Protein AF-I0GNE1-F1 (afdb_monomer_lite)

Sequence (263 aa):
MVPEILGFLIIAGALLVLVVRYISQRRQGVDMEELQTSTEQLKAELTRSADAVIARMGNHIQHLEGLIRQADERNVRLEASLNEYKRLAGEMEERSATLNRELSEARRVIAELAAYQSVPLVPPASPIRSRQAAISARRRVDDQEFAAVLQNSLDRQEDMEQTPSLTSEPAINAQQAAGLAEAMNRKPEENEEKISPEPEEEEKKAPAEPREEKPISPNAAKAKALLRSGYSVEDTARETGMGRGAIELLREMNRRELDDKQR

Structure (mmCIF, N/CA/C/O backbone):
data_AF-I0GNE1-F1
#
_entry.id   AF-I0GNE1-F1
#
loop_
_atom_site.group_PDB
_atom_site.id
_atom_site.type_symbol
_atom_site.label_atom_id
_atom_site.label_alt_id
_atom_site.label_comp_id
_atom_site.label_asym_id
_atom_site.label_entity_id
_atom_site.label_seq_id
_atom_site.pdbx_PDB_ins_code
_atom_site.Cartn_x
_atom_site.Cartn_y
_atom_site.Cartn_z
_atom_site.occupancy
_atom_site.B_iso_or_equiv
_atom_site.auth_seq_id
_atom_site.auth_comp_id
_atom_site.auth_asym_id
_atom_site.auth_atom_id
_atom_site.pdbx_PDB_model_num
ATOM 1 N N . MET A 1 1 ? -27.979 -25.309 91.160 1.00 62.38 1 MET A N 1
ATOM 2 C CA . MET A 1 1 ? -26.785 -24.927 90.374 1.00 62.38 1 MET A CA 1
ATOM 3 C C . MET A 1 1 ? -26.738 -25.598 89.006 1.00 62.38 1 MET A C 1
ATOM 5 O O . MET A 1 1 ? -26.565 -24.903 88.018 1.00 62.38 1 MET A O 1
ATOM 9 N N . VAL A 1 2 ? -26.913 -26.923 88.899 1.00 73.25 2 VAL A N 1
ATOM 10 C CA . VAL A 1 2 ? -26.955 -27.620 87.593 1.00 73.25 2 VAL A CA 1
ATOM 11 C C . VAL A 1 2 ? -28.150 -27.222 86.689 1.00 73.25 2 VAL A C 1
ATOM 13 O O . VAL A 1 2 ? -27.921 -27.021 85.496 1.00 73.25 2 VAL A O 1
ATOM 16 N N . PRO A 1 3 ? -29.399 -27.050 87.182 1.00 84.38 3 PRO A N 1
ATOM 17 C CA . PRO A 1 3 ? -30.523 -26.700 86.305 1.00 84.38 3 PRO A CA 1
ATOM 18 C C . PRO A 1 3 ? -30.483 -25.251 85.791 1.00 84.38 3 PRO A C 1
ATOM 20 O O . PRO A 1 3 ? -30.922 -25.007 84.669 1.00 84.38 3 PRO A O 1
ATOM 23 N N . GLU A 1 4 ? -29.918 -24.295 86.542 1.00 83.38 4 GLU A N 1
ATOM 24 C CA . GLU A 1 4 ? -29.793 -22.910 86.061 1.00 83.38 4 GLU A CA 1
ATOM 25 C C . GLU A 1 4 ? -28.789 -22.789 84.902 1.00 83.38 4 GLU A C 1
ATOM 27 O O . GLU A 1 4 ? -29.026 -22.046 83.949 1.00 83.38 4 GLU A O 1
ATOM 32 N N . ILE A 1 5 ? -27.701 -23.568 84.938 1.00 88.31 5 ILE A N 1
ATOM 33 C CA . ILE A 1 5 ? -26.694 -23.595 83.865 1.00 88.31 5 ILE A CA 1
ATOM 34 C C . ILE A 1 5 ? -27.286 -24.211 82.590 1.00 88.31 5 ILE A C 1
ATOM 36 O O . ILE A 1 5 ? -27.057 -23.690 81.499 1.00 88.31 5 ILE A O 1
ATOM 40 N N . LEU A 1 6 ? -28.096 -25.271 82.715 1.00 88.38 6 LEU A N 1
ATOM 41 C CA . LEU A 1 6 ? -28.754 -25.912 81.571 1.00 88.38 6 LEU A CA 1
ATOM 42 C C . LEU A 1 6 ? -29.767 -24.971 80.893 1.00 88.38 6 LEU A C 1
ATOM 44 O O . LEU A 1 6 ? -29.815 -24.893 79.665 1.00 88.38 6 LEU A O 1
ATOM 48 N N . GLY A 1 7 ? -30.527 -24.210 81.689 1.00 90.06 7 GLY A N 1
ATOM 49 C CA . GLY A 1 7 ? -31.448 -23.190 81.181 1.00 90.06 7 GLY A CA 1
ATOM 50 C C . GLY A 1 7 ? -30.728 -22.049 80.458 1.00 90.06 7 GLY A C 1
ATOM 51 O O . GLY A 1 7 ? -31.131 -21.665 79.360 1.00 90.06 7 GLY A O 1
ATOM 52 N N . PHE A 1 8 ? -29.620 -21.552 81.019 1.00 92.75 8 PHE A N 1
ATOM 53 C CA . PHE A 1 8 ? -28.817 -20.504 80.383 1.00 92.75 8 PHE A CA 1
ATOM 54 C C . PHE A 1 8 ? -28.218 -20.962 79.047 1.00 92.75 8 PHE A C 1
ATOM 56 O O . PHE A 1 8 ? -28.212 -20.198 78.086 1.00 92.75 8 PHE A O 1
ATOM 63 N N . LEU A 1 9 ? -27.776 -22.219 78.950 1.00 92.81 9 LEU A N 1
ATOM 64 C CA . LEU A 1 9 ? -27.181 -22.776 77.731 1.00 92.81 9 LEU A CA 1
ATOM 65 C C . LEU A 1 9 ? -28.212 -22.916 76.597 1.00 92.81 9 LEU A C 1
ATOM 67 O O . LEU A 1 9 ? -27.905 -22.615 75.444 1.00 92.81 9 LEU A O 1
ATOM 71 N N . ILE A 1 10 ? -29.456 -23.280 76.925 1.00 93.00 10 ILE A N 1
ATOM 72 C CA . ILE A 1 10 ? -30.577 -23.308 75.968 1.00 93.00 10 ILE A CA 1
ATOM 73 C C . ILE A 1 10 ? -30.914 -21.898 75.475 1.00 93.00 10 ILE A C 1
ATOM 75 O O . ILE A 1 10 ? -31.074 -21.688 74.273 1.00 93.00 10 ILE A O 1
ATOM 79 N N . ILE A 1 11 ? -30.990 -20.924 76.385 1.00 93.00 11 ILE A N 1
ATOM 80 C CA . ILE A 1 11 ? -31.294 -19.530 76.036 1.00 93.00 11 ILE A CA 1
ATOM 81 C C . ILE A 1 11 ? -30.172 -18.941 75.178 1.00 93.00 11 ILE A C 1
ATOM 83 O O . ILE A 1 11 ? -30.453 -18.347 74.141 1.00 93.00 11 ILE A O 1
ATOM 87 N N . ALA A 1 12 ? -28.909 -19.154 75.554 1.00 93.75 12 ALA A N 1
ATOM 88 C CA . ALA A 1 12 ? -27.749 -18.718 74.784 1.00 93.75 12 ALA A CA 1
ATOM 89 C C . ALA A 1 12 ? -27.711 -19.371 73.393 1.00 93.75 12 ALA A C 1
ATOM 91 O O . ALA A 1 12 ? -27.447 -18.690 72.404 1.00 93.75 12 ALA A O 1
ATOM 92 N N . GLY A 1 13 ? -28.044 -20.662 73.298 1.00 94.12 13 GLY A N 1
ATOM 93 C CA . GLY A 1 13 ? -28.170 -21.370 72.025 1.00 94.12 13 GLY A CA 1
ATOM 94 C C . GLY A 1 13 ? -29.270 -20.787 71.134 1.00 94.12 13 GLY A C 1
ATOM 95 O O . GLY A 1 13 ? -29.032 -20.526 69.956 1.00 94.12 13 GLY A O 1
ATOM 96 N N . ALA A 1 14 ? -30.451 -20.509 71.691 1.00 94.69 14 ALA A N 1
ATOM 97 C CA . ALA A 1 14 ? -31.553 -19.889 70.954 1.00 94.69 14 ALA A CA 1
ATOM 98 C C . ALA A 1 14 ? -31.205 -18.468 70.481 1.00 94.69 14 ALA A C 1
ATOM 100 O O . ALA A 1 14 ? -31.502 -18.107 69.342 1.00 94.69 14 ALA A O 1
ATOM 101 N N . LEU A 1 15 ? -30.523 -17.686 71.322 1.00 95.00 15 LEU A N 1
ATOM 102 C CA . LEU A 1 15 ? -30.047 -16.346 70.978 1.00 95.00 15 LEU A CA 1
ATOM 103 C C . LEU A 1 15 ? -29.008 -16.400 69.853 1.00 95.00 15 LEU A C 1
ATOM 105 O O . LEU A 1 15 ? -29.085 -15.622 68.907 1.00 95.00 15 LEU A O 1
ATOM 109 N N . LEU A 1 16 ? -28.081 -17.358 69.907 1.00 93.12 16 LEU A N 1
ATOM 110 C CA . LEU A 1 16 ? -27.070 -17.557 68.872 1.00 93.12 16 LEU A CA 1
ATOM 111 C C . LEU A 1 16 ? -27.713 -17.924 67.532 1.00 93.12 16 LEU A C 1
ATOM 113 O O . LEU A 1 16 ? -27.394 -17.313 66.514 1.00 93.12 16 LEU A O 1
ATOM 117 N N . VAL A 1 17 ? -28.664 -18.861 67.526 1.00 93.62 17 VAL A N 1
ATOM 118 C CA . VAL A 1 17 ? -29.398 -19.235 66.306 1.00 93.62 17 VAL A CA 1
ATOM 119 C C . VAL A 1 17 ? -30.204 -18.054 65.764 1.00 93.62 17 VAL A C 1
ATOM 121 O O . VAL A 1 17 ? -30.233 -17.843 64.553 1.00 93.62 17 VAL A O 1
ATOM 124 N N . LEU A 1 18 ? -30.816 -17.248 66.634 1.00 93.06 18 LEU A N 1
ATOM 125 C CA . LEU A 1 18 ? -31.572 -16.061 66.237 1.00 93.06 18 LEU A CA 1
ATOM 126 C C . LEU A 1 18 ? -30.668 -14.990 65.616 1.00 93.06 18 LEU A C 1
ATOM 128 O O . LEU A 1 18 ? -31.022 -14.430 64.582 1.00 93.06 18 LEU A O 1
ATOM 132 N N . VAL A 1 19 ? -29.478 -14.761 66.176 1.00 90.12 19 VAL A N 1
ATOM 133 C CA . VAL A 1 19 ? -28.475 -13.841 65.615 1.00 90.12 19 VAL A CA 1
ATOM 134 C C . VAL A 1 19 ? -27.950 -14.349 64.271 1.00 90.12 19 VAL A C 1
ATOM 136 O O . VAL A 1 19 ? -27.911 -13.587 63.307 1.00 90.12 19 VAL A O 1
ATOM 139 N N . VAL A 1 20 ? -27.606 -15.637 64.159 1.00 91.56 20 VAL A N 1
ATOM 140 C CA . VAL A 1 20 ? -27.146 -16.242 62.896 1.00 91.56 20 VAL A CA 1
ATOM 141 C C . VAL A 1 20 ? -28.228 -16.153 61.822 1.00 91.56 20 VAL A C 1
ATOM 143 O O . VAL A 1 20 ? -27.949 -15.749 60.694 1.00 91.56 20 VAL A O 1
ATOM 146 N N . ARG A 1 21 ? -29.480 -16.466 62.174 1.00 89.19 21 ARG A N 1
ATOM 147 C CA . ARG A 1 21 ? -30.620 -16.363 61.259 1.00 89.19 21 ARG A CA 1
ATOM 148 C C . ARG A 1 21 ? -30.870 -14.918 60.841 1.00 89.19 21 ARG A C 1
ATOM 150 O O . ARG A 1 21 ? -31.089 -14.667 59.662 1.00 89.19 21 ARG A O 1
ATOM 157 N N . TYR A 1 22 ? -30.772 -13.973 61.772 1.00 84.69 22 TYR A N 1
ATOM 158 C CA . TYR A 1 22 ? -30.933 -12.550 61.489 1.00 84.69 22 TYR A CA 1
ATOM 159 C C . TYR A 1 22 ? -29.843 -12.019 60.544 1.00 84.69 22 TYR A C 1
ATOM 161 O O . TYR A 1 22 ? -30.150 -11.278 59.613 1.00 84.69 22 TYR A O 1
ATOM 169 N N . ILE A 1 23 ? -28.585 -12.443 60.715 1.00 83.75 23 ILE A N 1
ATOM 170 C CA . ILE A 1 23 ? -27.474 -12.057 59.828 1.00 83.75 23 ILE A CA 1
ATOM 171 C C . ILE A 1 23 ? -27.617 -12.710 58.449 1.00 83.75 23 ILE A C 1
ATOM 173 O O . ILE A 1 23 ? -27.482 -12.028 57.434 1.00 83.75 23 ILE A O 1
ATOM 177 N N . SER A 1 24 ? -27.918 -14.010 58.396 1.00 79.81 24 SER A N 1
ATOM 178 C CA . SER A 1 24 ? -28.077 -14.744 57.136 1.00 79.81 24 SER A CA 1
ATOM 179 C C . SER A 1 24 ? -29.234 -14.194 56.305 1.00 79.81 24 SER A C 1
ATOM 181 O O . SER A 1 24 ? -29.095 -14.003 55.102 1.00 79.81 24 SER A O 1
ATOM 183 N N . GLN A 1 25 ? -30.360 -13.880 56.947 1.00 75.44 25 GLN A N 1
ATOM 184 C CA . GLN A 1 25 ? -31.553 -13.387 56.266 1.00 75.44 25 GLN A CA 1
ATOM 185 C C . GLN A 1 25 ? -31.389 -11.948 55.748 1.00 75.44 25 GLN A C 1
ATOM 187 O O . GLN A 1 25 ? -32.017 -11.588 54.758 1.00 75.44 25 GLN A O 1
ATOM 192 N N . ARG A 1 26 ? -30.499 -11.146 56.356 1.00 69.50 26 ARG A N 1
ATOM 193 C CA . ARG A 1 26 ? -30.127 -9.813 55.847 1.00 69.50 26 ARG A CA 1
ATOM 194 C C . ARG A 1 26 ? -29.148 -9.853 54.669 1.00 69.50 26 ARG A C 1
ATOM 196 O O . ARG A 1 26 ? -29.158 -8.926 53.875 1.00 69.50 26 ARG A O 1
ATOM 203 N N . ARG A 1 27 ? -28.305 -10.887 54.570 1.00 65.31 27 ARG A N 1
ATOM 204 C CA . ARG A 1 27 ? -27.296 -11.030 53.500 1.00 65.31 27 ARG A CA 1
ATOM 205 C C . ARG A 1 27 ? -27.838 -11.756 52.267 1.00 65.31 27 ARG A C 1
ATOM 207 O O . ARG A 1 27 ? -27.624 -11.314 51.150 1.00 65.31 27 ARG A O 1
ATOM 214 N N . GLN A 1 28 ? -28.632 -12.809 52.463 1.00 61.97 28 GLN A N 1
ATOM 215 C CA . GLN A 1 28 ? -29.140 -13.638 51.361 1.00 61.97 28 GLN A CA 1
ATOM 216 C C . GLN A 1 28 ? -30.074 -12.906 50.388 1.00 61.97 28 GLN A C 1
ATOM 218 O O . GLN A 1 28 ? -30.114 -13.277 49.221 1.00 61.97 28 GLN A O 1
ATOM 223 N N . GLY A 1 29 ? -30.824 -11.899 50.849 1.00 61.03 29 GLY A N 1
ATOM 224 C CA . GLY A 1 29 ? -31.696 -11.112 49.971 1.00 61.03 29 GLY A CA 1
ATOM 225 C C . GLY A 1 29 ? -30.949 -10.079 49.126 1.00 61.03 29 GLY A C 1
ATOM 226 O O . GLY A 1 29 ? -31.385 -9.788 48.026 1.00 61.03 29 GLY A O 1
ATOM 227 N N . VAL A 1 30 ? -29.823 -9.558 49.620 1.00 59.88 30 VAL A N 1
ATOM 228 C CA . VAL A 1 30 ? -29.072 -8.476 48.963 1.00 59.88 30 VAL A CA 1
ATOM 229 C C . VAL A 1 30 ? -28.009 -9.047 48.020 1.00 59.88 30 VAL A C 1
ATOM 231 O O . VAL A 1 30 ? -27.925 -8.641 46.867 1.00 59.88 30 VAL A O 1
ATOM 234 N N . ASP A 1 31 ? -27.280 -10.081 48.453 1.00 70.75 31 ASP A N 1
ATOM 235 C CA . ASP A 1 31 ? -26.179 -10.642 47.664 1.00 70.75 31 ASP A CA 1
ATOM 236 C C . ASP A 1 31 ? -26.675 -11.364 46.393 1.00 70.75 31 ASP A C 1
ATOM 238 O O . ASP A 1 31 ? -26.036 -11.278 45.350 1.00 70.75 31 ASP A O 1
ATOM 242 N N . MET A 1 32 ? -27.816 -12.070 46.433 1.00 71.69 32 MET A N 1
ATOM 243 C CA . MET A 1 32 ? -28.309 -12.846 45.278 1.00 71.69 32 MET A CA 1
ATOM 244 C C . MET A 1 32 ? -28.788 -11.973 44.108 1.00 71.69 32 MET A C 1
ATOM 246 O O . MET A 1 32 ? -28.543 -12.332 42.957 1.00 71.69 32 MET A O 1
ATOM 250 N N . GLU A 1 33 ? -29.443 -10.842 44.378 1.00 77.56 33 GLU A N 1
ATOM 251 C CA . GLU A 1 33 ? -29.854 -9.885 43.338 1.00 77.56 33 GLU A CA 1
ATOM 252 C C . GLU A 1 33 ? -28.647 -9.107 42.785 1.00 77.56 33 GLU A C 1
ATOM 254 O O . GLU A 1 33 ? -28.523 -8.925 41.571 1.00 77.56 33 GLU A O 1
ATOM 259 N N . GLU A 1 34 ? -27.697 -8.720 43.640 1.00 79.75 34 GLU A N 1
ATOM 260 C CA . GLU A 1 34 ? -26.459 -8.049 43.218 1.00 79.75 34 GLU A CA 1
ATOM 261 C C . GLU A 1 34 ? -25.546 -8.970 42.391 1.00 79.75 34 GLU A C 1
ATOM 263 O O . GLU A 1 34 ? -24.948 -8.542 41.402 1.00 79.75 34 GLU A O 1
ATOM 268 N N . LEU A 1 35 ? -25.477 -10.260 42.730 1.00 82.25 35 LEU A N 1
ATOM 269 C CA . LEU A 1 35 ? -24.740 -11.262 41.957 1.00 82.25 35 LEU A CA 1
ATOM 270 C C . LEU A 1 35 ? -25.359 -11.472 40.574 1.00 82.25 35 LEU A C 1
ATOM 272 O O . LEU A 1 35 ? -24.626 -11.479 39.587 1.00 82.25 35 LEU A O 1
ATOM 276 N N . GLN A 1 36 ? -26.688 -11.602 40.492 1.00 84.94 36 GLN A N 1
ATOM 277 C CA . GLN A 1 36 ? -27.393 -11.771 39.217 1.00 84.94 36 GLN A CA 1
ATOM 278 C C . GLN A 1 36 ? -27.190 -10.558 38.306 1.00 84.94 36 GLN A C 1
ATOM 280 O O . GLN A 1 36 ? -26.764 -10.720 37.160 1.00 84.94 36 GLN A O 1
ATOM 285 N N . THR A 1 37 ? -27.379 -9.349 38.841 1.00 87.81 37 THR A N 1
ATOM 286 C CA . THR A 1 37 ? -27.161 -8.100 38.095 1.00 87.81 37 THR A CA 1
ATOM 287 C C . THR A 1 37 ? -25.699 -7.927 37.675 1.00 87.81 37 THR A C 1
ATOM 289 O O . THR A 1 37 ? -25.442 -7.534 36.540 1.00 87.81 37 THR A O 1
ATOM 292 N N . SER A 1 38 ? -24.732 -8.309 38.516 1.00 85.50 38 SER A N 1
ATOM 293 C CA . SER A 1 38 ? -23.304 -8.295 38.161 1.00 85.50 38 SER A CA 1
ATOM 294 C C . SER A 1 38 ? -22.971 -9.290 37.045 1.00 85.50 38 SER A C 1
ATOM 296 O O . SER A 1 38 ? -22.216 -8.959 36.131 1.00 85.50 38 SER A O 1
ATOM 298 N N . THR A 1 39 ? -23.548 -10.498 37.055 1.00 89.00 39 THR A N 1
ATOM 299 C CA . THR A 1 39 ? -23.374 -11.454 35.945 1.00 89.00 39 THR A CA 1
ATOM 300 C C . THR A 1 39 ? -24.035 -10.992 34.653 1.00 89.00 39 THR A C 1
ATOM 302 O O . THR A 1 39 ? -23.488 -11.227 33.575 1.00 89.00 39 THR A O 1
ATOM 305 N N . GLU A 1 40 ? -25.185 -10.324 34.732 1.00 90.56 40 GLU A N 1
ATOM 306 C CA . GLU A 1 40 ? -25.849 -9.746 33.563 1.00 90.56 40 GLU A CA 1
ATOM 307 C C . GLU A 1 40 ? -25.046 -8.580 32.978 1.00 90.56 40 GLU A C 1
ATOM 309 O O . GLU A 1 40 ? -24.859 -8.522 31.762 1.00 90.56 40 GLU A O 1
ATOM 314 N N . GLN A 1 41 ? -24.498 -7.709 33.830 1.00 91.44 41 GLN A N 1
ATOM 315 C CA . GLN A 1 41 ? -23.598 -6.630 33.418 1.00 91.44 41 GLN A CA 1
ATOM 316 C C . GLN A 1 41 ? -22.321 -7.179 32.782 1.00 91.44 41 GLN A C 1
ATOM 318 O O . GLN A 1 41 ? -21.975 -6.774 31.674 1.00 91.44 41 GLN A O 1
ATOM 323 N N . LEU A 1 42 ? -21.670 -8.165 33.408 1.00 90.62 42 LEU A N 1
ATOM 324 C CA . LEU A 1 42 ? -20.483 -8.811 32.847 1.00 90.62 42 LEU A CA 1
ATOM 325 C C . LEU A 1 42 ? -20.784 -9.449 31.487 1.00 90.62 42 LEU A C 1
ATOM 327 O O . LEU A 1 42 ? -19.997 -9.319 30.553 1.00 90.62 42 LEU A O 1
ATOM 331 N N . LYS A 1 43 ? -21.932 -10.122 31.347 1.00 94.88 43 LYS A N 1
ATOM 332 C CA . LYS A 1 43 ? -22.365 -10.691 30.067 1.00 94.88 43 LYS A CA 1
ATOM 333 C C . LYS A 1 43 ? -22.544 -9.600 29.015 1.00 94.88 43 LYS A C 1
ATOM 335 O O . LYS A 1 43 ? -22.066 -9.781 27.899 1.00 94.88 43 LYS A O 1
ATOM 340 N N . ALA A 1 44 ? -23.194 -8.491 29.368 1.00 93.56 44 ALA A N 1
ATOM 341 C CA . ALA A 1 44 ? -23.417 -7.363 28.469 1.00 93.56 44 ALA A CA 1
ATOM 342 C C . ALA A 1 44 ? -22.096 -6.711 28.025 1.00 93.56 44 ALA A C 1
ATOM 344 O O . ALA A 1 44 ? -21.901 -6.449 26.834 1.00 93.56 44 ALA A O 1
ATOM 345 N N . GLU A 1 45 ? -21.159 -6.506 28.952 1.00 94.31 45 GLU A N 1
ATOM 346 C CA . GLU A 1 45 ? -19.822 -5.994 28.650 1.00 94.31 45 GLU A CA 1
ATOM 347 C C . GLU A 1 45 ? -19.023 -6.957 27.777 1.00 94.31 45 GLU A C 1
ATOM 349 O O . GLU A 1 45 ? -18.370 -6.529 26.826 1.00 94.31 45 GLU A O 1
ATOM 354 N N . LEU A 1 46 ? -19.113 -8.261 28.042 1.00 95.50 46 LEU A N 1
ATOM 355 C CA . LEU A 1 46 ? -18.417 -9.271 27.256 1.00 95.50 46 LEU A CA 1
ATOM 356 C C . LEU A 1 46 ? -18.971 -9.351 25.833 1.00 95.50 46 LEU A C 1
ATOM 358 O O . LEU A 1 46 ? -18.189 -9.408 24.888 1.00 95.50 46 LEU A O 1
ATOM 362 N N . THR A 1 47 ? -20.295 -9.287 25.656 1.00 94.06 47 THR A N 1
ATOM 363 C CA . THR A 1 47 ? -20.904 -9.201 24.319 1.00 94.06 47 THR A CA 1
ATOM 364 C C . THR A 1 47 ? -20.496 -7.922 23.602 1.00 94.06 47 THR A C 1
ATOM 366 O O . THR A 1 47 ? -20.082 -7.977 22.450 1.00 94.06 47 THR A O 1
ATOM 369 N N . ARG A 1 48 ? -20.493 -6.780 24.299 1.00 94.31 48 ARG A N 1
ATOM 370 C CA . ARG A 1 48 ? -20.071 -5.497 23.725 1.00 94.31 48 ARG A CA 1
ATOM 371 C C . ARG A 1 48 ? -18.597 -5.511 23.315 1.00 94.31 48 ARG A C 1
ATOM 373 O O . ARG A 1 48 ? -18.244 -4.974 22.269 1.00 94.31 48 ARG A O 1
ATOM 380 N N . SER A 1 49 ? -17.745 -6.130 24.130 1.00 95.19 49 SER A N 1
ATOM 381 C CA . SER A 1 49 ? -16.325 -6.320 23.840 1.00 95.19 49 SER A CA 1
ATOM 382 C C . SER A 1 49 ? -16.126 -7.257 22.648 1.00 95.19 49 SER A C 1
ATOM 384 O O . SER A 1 49 ? -15.380 -6.928 21.727 1.00 95.19 49 SER A O 1
ATOM 386 N N . ALA A 1 50 ? -16.847 -8.382 22.607 1.00 96.19 50 ALA A N 1
ATOM 387 C CA . ALA A 1 50 ? -16.794 -9.328 21.498 1.00 96.19 50 ALA A CA 1
ATOM 388 C C . ALA A 1 50 ? -17.231 -8.681 20.176 1.00 96.19 50 ALA A C 1
ATOM 390 O O . ALA A 1 50 ? -16.514 -8.797 19.184 1.00 96.19 50 ALA A O 1
ATOM 391 N N . ASP A 1 51 ? -18.335 -7.933 20.171 1.00 96.44 51 ASP A N 1
ATOM 392 C CA . ASP A 1 51 ? -18.825 -7.227 18.984 1.00 96.44 51 ASP A CA 1
ATOM 393 C C . ASP A 1 51 ? -17.838 -6.153 18.511 1.00 96.44 51 ASP A C 1
ATOM 395 O O . ASP A 1 51 ? -17.570 -6.032 17.313 1.00 96.44 51 ASP A O 1
ATOM 399 N N . ALA A 1 52 ? -17.222 -5.412 19.439 1.00 95.62 52 ALA A N 1
ATOM 400 C CA . ALA A 1 52 ? -16.185 -4.438 19.108 1.00 95.62 52 ALA A CA 1
ATOM 401 C C . ALA A 1 52 ? -14.942 -5.104 18.490 1.00 95.62 52 ALA A C 1
ATOM 403 O O . ALA A 1 52 ? -14.375 -4.595 17.517 1.00 95.62 52 ALA A O 1
ATOM 404 N N . VAL A 1 53 ? -14.525 -6.259 19.020 1.00 95.25 53 VAL A N 1
ATOM 405 C CA . VAL A 1 53 ? -13.411 -7.043 18.469 1.00 95.25 53 VAL A CA 1
ATOM 406 C C . VAL A 1 53 ? -13.763 -7.587 17.086 1.00 95.25 53 VAL A C 1
ATOM 408 O O . VAL A 1 53 ? -12.957 -7.442 16.167 1.00 95.25 53 VAL A O 1
ATOM 411 N N . ILE A 1 54 ? -14.963 -8.143 16.899 1.00 95.31 54 ILE A N 1
ATOM 412 C CA . ILE A 1 54 ? -15.432 -8.659 15.605 1.00 95.31 54 ILE A CA 1
ATOM 413 C C . ILE A 1 54 ? -15.474 -7.540 14.564 1.00 95.31 54 ILE A C 1
ATOM 415 O O . ILE A 1 54 ? -14.944 -7.720 13.470 1.00 95.31 54 ILE A O 1
ATOM 419 N N . ALA A 1 55 ? -16.025 -6.370 14.897 1.00 96.19 55 ALA A N 1
ATOM 420 C CA . ALA A 1 55 ? -16.064 -5.226 13.987 1.00 96.19 55 ALA A CA 1
ATOM 421 C C . ALA A 1 55 ? -14.651 -4.774 13.585 1.00 96.19 55 ALA A C 1
ATOM 423 O O . ALA A 1 55 ? -14.370 -4.538 12.407 1.00 96.19 55 ALA A O 1
ATOM 424 N N . ARG A 1 56 ? -13.723 -4.719 14.549 1.00 96.81 56 ARG A N 1
ATOM 425 C CA . ARG A 1 56 ? -12.321 -4.377 14.281 1.00 96.81 56 ARG A CA 1
ATOM 426 C C . ARG A 1 56 ? -11.639 -5.410 13.384 1.00 96.81 56 ARG A C 1
ATOM 428 O O . ARG A 1 56 ? -10.928 -5.024 12.456 1.00 96.81 56 ARG A O 1
ATOM 435 N N . MET A 1 57 ? -11.836 -6.701 13.650 1.00 96.31 57 MET A N 1
ATOM 436 C CA . MET A 1 57 ? -11.286 -7.774 12.819 1.00 96.31 57 MET A CA 1
ATOM 437 C C . MET A 1 57 ? -11.906 -7.759 11.421 1.00 96.31 57 MET A C 1
ATOM 439 O O . MET A 1 57 ? -11.172 -7.892 10.450 1.00 96.31 57 MET A O 1
ATOM 443 N N . GLY A 1 58 ? -13.209 -7.501 11.299 1.00 95.94 58 GLY A N 1
ATOM 444 C CA . GLY A 1 58 ? -13.897 -7.337 10.019 1.00 95.94 58 GLY A CA 1
ATOM 445 C C . GLY A 1 58 ? -13.295 -6.212 9.178 1.00 95.94 58 GLY A C 1
ATOM 446 O O . GLY A 1 58 ? -12.937 -6.437 8.025 1.00 95.94 58 GLY A O 1
ATOM 447 N N . ASN A 1 59 ? -13.075 -5.037 9.774 1.00 97.06 59 ASN A N 1
ATOM 448 C CA . ASN A 1 59 ? -12.411 -3.921 9.093 1.00 97.06 59 ASN A CA 1
ATOM 449 C C . ASN A 1 59 ? -10.977 -4.270 8.672 1.00 97.06 59 ASN A C 1
ATOM 451 O O . ASN A 1 59 ? -10.541 -3.909 7.579 1.00 97.06 59 ASN A O 1
ATOM 455 N N . HIS A 1 60 ? -10.234 -4.983 9.522 1.00 98.25 60 HIS A N 1
ATOM 456 C CA . HIS A 1 60 ? -8.872 -5.392 9.192 1.00 98.25 60 HIS A CA 1
ATOM 457 C C . HIS A 1 60 ? -8.834 -6.416 8.051 1.00 98.25 60 HIS A C 1
ATOM 459 O O . HIS A 1 60 ? -8.015 -6.279 7.147 1.00 98.25 60 HIS A O 1
ATOM 465 N N . ILE A 1 61 ? -9.742 -7.396 8.052 1.00 97.25 61 ILE A N 1
ATOM 466 C CA . ILE A 1 61 ? -9.876 -8.392 6.981 1.00 97.25 61 ILE A CA 1
ATOM 467 C C . ILE A 1 61 ? -10.232 -7.702 5.664 1.00 97.25 61 ILE A C 1
ATOM 469 O O . ILE A 1 61 ? -9.555 -7.931 4.669 1.00 97.25 61 ILE A O 1
ATOM 473 N N . GLN A 1 62 ? -11.206 -6.788 5.662 1.00 97.06 62 GLN A N 1
ATOM 474 C CA . GLN A 1 62 ? -11.565 -6.022 4.463 1.00 97.06 62 GLN A CA 1
ATOM 475 C C . GLN A 1 62 ? -10.387 -5.196 3.930 1.00 97.06 62 GLN A C 1
ATOM 477 O O . GLN A 1 62 ? -10.156 -5.136 2.722 1.00 97.06 62 GLN A O 1
ATOM 482 N N . HIS A 1 63 ? -9.605 -4.580 4.821 1.00 97.69 63 HIS A N 1
ATOM 483 C CA . HIS A 1 63 ? -8.405 -3.852 4.422 1.00 97.69 63 HIS A CA 1
ATOM 484 C C . HIS A 1 63 ? -7.346 -4.780 3.808 1.00 97.69 63 HIS A C 1
ATOM 486 O O . HIS A 1 63 ? -6.781 -4.452 2.765 1.00 97.69 63 HIS A O 1
ATOM 492 N N . LEU A 1 64 ? -7.102 -5.946 4.414 1.00 98.19 64 LEU A N 1
ATOM 493 C CA . LEU A 1 64 ? -6.173 -6.949 3.889 1.00 98.19 64 LEU A CA 1
ATOM 494 C C . LEU A 1 64 ? -6.628 -7.495 2.535 1.00 98.19 64 LEU A C 1
ATOM 496 O O . LEU A 1 64 ? -5.813 -7.597 1.624 1.00 98.19 64 LEU A O 1
ATOM 500 N N . GLU A 1 65 ? -7.916 -7.786 2.365 1.00 97.75 65 GLU A N 1
ATOM 501 C CA . GLU A 1 65 ? -8.481 -8.187 1.074 1.00 97.75 65 GLU A CA 1
ATOM 502 C C . GLU A 1 65 ? -8.272 -7.104 0.010 1.00 97.75 65 GLU A C 1
ATOM 504 O O . GLU A 1 65 ? -7.904 -7.413 -1.125 1.00 97.75 65 GLU A O 1
ATOM 509 N N . GLY A 1 66 ? -8.442 -5.831 0.378 1.00 98.19 66 GLY A N 1
ATOM 510 C CA . GLY A 1 66 ? -8.144 -4.699 -0.497 1.00 98.19 66 GLY A CA 1
ATOM 511 C C . GLY A 1 66 ? -6.670 -4.638 -0.902 1.00 98.19 66 GLY A C 1
ATOM 512 O O . GLY A 1 66 ? -6.361 -4.491 -2.085 1.00 98.19 66 GLY A O 1
ATOM 513 N N . LEU A 1 67 ? -5.755 -4.807 0.058 1.00 98.19 67 LEU A N 1
ATOM 514 C CA . LEU A 1 67 ? -4.314 -4.831 -0.207 1.00 98.19 67 LEU A CA 1
ATOM 515 C C . LEU A 1 67 ? -3.905 -6.015 -1.090 1.00 98.19 67 LEU A C 1
ATOM 517 O O . LEU A 1 67 ? -3.076 -5.839 -1.981 1.00 98.19 67 LEU A O 1
ATOM 521 N N . ILE A 1 68 ? -4.493 -7.195 -0.879 1.00 97.94 68 ILE A N 1
ATOM 522 C CA . ILE A 1 68 ? -4.244 -8.384 -1.706 1.00 97.94 68 ILE A CA 1
ATOM 523 C C . ILE A 1 68 ? -4.704 -8.126 -3.140 1.00 97.94 68 ILE A C 1
ATOM 525 O O . ILE A 1 68 ? -3.912 -8.284 -4.064 1.00 97.94 68 ILE A O 1
ATOM 529 N N . ARG A 1 69 ? -5.931 -7.625 -3.336 1.00 98.12 69 ARG A N 1
ATOM 530 C CA . ARG A 1 69 ? -6.429 -7.278 -4.678 1.00 98.12 69 ARG A CA 1
ATOM 531 C C . ARG A 1 69 ? -5.541 -6.247 -5.368 1.00 98.12 69 ARG A C 1
ATOM 533 O O . ARG A 1 69 ? -5.231 -6.386 -6.547 1.00 98.12 69 ARG A O 1
ATOM 540 N N . GLN A 1 70 ? -5.089 -5.234 -4.632 1.00 98.00 70 GLN A N 1
ATOM 541 C CA . GLN A 1 70 ? -4.185 -4.224 -5.171 1.00 98.00 70 GLN A CA 1
ATOM 542 C C . GLN A 1 70 ? -2.817 -4.813 -5.555 1.00 98.00 70 GLN A C 1
ATOM 544 O O . GLN A 1 70 ? -2.223 -4.397 -6.553 1.00 98.00 70 GLN A O 1
ATOM 549 N N . ALA A 1 71 ? -2.299 -5.757 -4.768 1.00 97.94 71 ALA A N 1
ATOM 550 C CA . ALA A 1 71 ? -1.060 -6.458 -5.078 1.00 97.94 71 ALA A CA 1
ATOM 551 C C . ALA A 1 71 ? -1.213 -7.328 -6.334 1.00 97.94 71 ALA A C 1
ATOM 553 O O . ALA A 1 71 ? -0.354 -7.257 -7.212 1.00 97.94 71 ALA A O 1
ATOM 554 N N . ASP A 1 72 ? -2.321 -8.058 -6.461 1.00 98.00 72 ASP A N 1
ATOM 555 C CA . ASP A 1 72 ? -2.617 -8.889 -7.630 1.00 98.00 72 ASP A CA 1
ATOM 556 C C . ASP A 1 72 ? -2.746 -8.045 -8.903 1.00 98.00 72 ASP A C 1
ATOM 558 O O . ASP A 1 72 ? -2.114 -8.349 -9.914 1.00 98.00 72 ASP A O 1
ATOM 562 N N . GLU A 1 73 ? -3.470 -6.921 -8.855 1.00 98.25 73 GLU A N 1
ATOM 563 C CA . GLU A 1 73 ? -3.562 -5.996 -9.992 1.00 98.25 73 GLU A CA 1
ATOM 564 C C . GLU A 1 73 ? -2.192 -5.460 -10.419 1.00 98.25 73 GLU A C 1
ATOM 566 O O . GLU A 1 73 ? -1.891 -5.363 -11.613 1.00 98.25 73 GLU A O 1
ATOM 571 N N . ARG A 1 74 ? -1.341 -5.099 -9.451 1.00 98.12 74 ARG A N 1
ATOM 572 C CA . ARG A 1 74 ? 0.026 -4.650 -9.741 1.00 98.12 74 ARG A CA 1
ATOM 573 C C . ARG A 1 74 ? 0.864 -5.766 -10.342 1.00 98.12 74 ARG A C 1
ATOM 575 O O . ARG A 1 74 ? 1.628 -5.493 -11.263 1.00 98.12 74 ARG A O 1
ATOM 582 N N . ASN A 1 75 ? 0.716 -6.991 -9.851 1.00 98.19 75 ASN A N 1
ATOM 583 C CA . ASN A 1 75 ? 1.451 -8.135 -10.362 1.00 98.19 75 ASN A CA 1
ATOM 584 C C . ASN A 1 75 ? 1.070 -8.421 -11.820 1.00 98.19 75 ASN A C 1
ATOM 586 O O . ASN A 1 75 ? 1.946 -8.468 -12.675 1.00 98.19 75 ASN A O 1
ATOM 590 N N . VAL A 1 76 ? -0.228 -8.439 -12.141 1.00 98.38 76 VAL A N 1
ATOM 591 C CA . VAL A 1 76 ? -0.713 -8.599 -13.524 1.00 98.38 76 VAL A CA 1
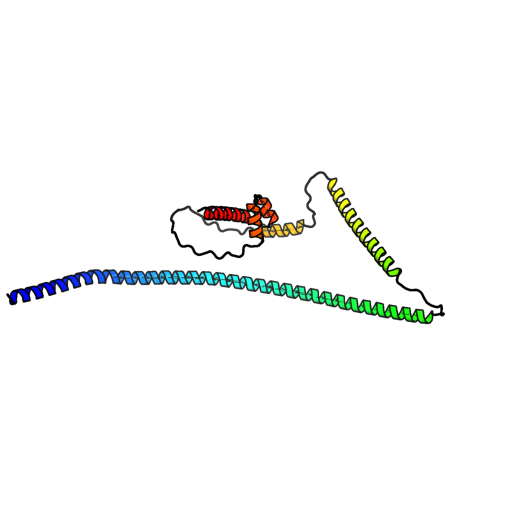ATOM 592 C C . VAL A 1 76 ? -0.155 -7.513 -14.450 1.00 98.38 76 VAL A C 1
ATOM 594 O O . VAL A 1 76 ? 0.277 -7.808 -15.565 1.00 98.38 76 VAL A O 1
ATOM 597 N N . ARG A 1 77 ? -0.111 -6.251 -13.998 1.00 97.94 77 ARG A N 1
ATOM 598 C CA . ARG A 1 77 ? 0.491 -5.158 -14.784 1.00 97.94 77 ARG A CA 1
ATOM 599 C C . ARG A 1 77 ? 1.986 -5.371 -15.010 1.00 97.94 77 ARG A C 1
ATOM 601 O O . ARG A 1 77 ? 2.458 -5.186 -16.127 1.00 97.94 77 ARG A O 1
ATOM 608 N N . LEU A 1 78 ? 2.722 -5.765 -13.972 1.00 98.25 78 LEU A N 1
ATOM 609 C CA . LEU A 1 78 ? 4.156 -6.036 -14.074 1.00 98.25 78 LEU A CA 1
ATOM 610 C C . LEU A 1 78 ? 4.445 -7.231 -14.986 1.00 98.25 78 LEU A C 1
ATOM 612 O O . LEU A 1 78 ? 5.363 -7.159 -15.798 1.00 98.25 78 LEU A O 1
ATOM 616 N N . GLU A 1 79 ? 3.656 -8.299 -14.903 1.00 98.38 79 GLU A N 1
ATOM 617 C CA . GLU A 1 79 ? 3.759 -9.452 -15.797 1.00 98.38 79 GLU A CA 1
ATOM 618 C C . GLU A 1 79 ? 3.495 -9.063 -17.254 1.00 98.38 79 GLU A C 1
ATOM 620 O O . GLU A 1 79 ? 4.248 -9.471 -18.140 1.00 98.38 79 GLU A O 1
ATOM 625 N N . ALA A 1 80 ? 2.483 -8.229 -17.511 1.00 98.06 80 ALA A N 1
ATOM 626 C CA . ALA A 1 80 ? 2.214 -7.702 -18.845 1.00 98.06 80 ALA A CA 1
ATOM 627 C C . ALA A 1 80 ? 3.412 -6.900 -19.380 1.00 98.06 80 ALA A C 1
ATOM 629 O O . ALA A 1 80 ? 3.911 -7.205 -20.464 1.00 98.06 80 ALA A O 1
ATOM 630 N N . SER A 1 81 ? 3.946 -5.964 -18.590 1.00 97.94 81 SER A N 1
ATOM 631 C CA . SER A 1 81 ? 5.136 -5.194 -18.973 1.00 97.94 81 SER A CA 1
ATOM 632 C C . SER A 1 81 ? 6.358 -6.089 -19.202 1.00 97.94 81 SER A C 1
ATOM 634 O O . SER A 1 81 ? 7.087 -5.907 -20.173 1.00 97.94 81 SER A O 1
ATOM 636 N N . LEU A 1 82 ? 6.587 -7.101 -18.358 1.00 98.56 82 LEU A N 1
ATOM 637 C CA . LEU A 1 82 ? 7.678 -8.061 -18.553 1.00 98.56 82 LEU A CA 1
ATOM 638 C C . LEU A 1 82 ? 7.524 -8.851 -19.853 1.00 98.56 82 LEU A C 1
ATOM 640 O O . LEU A 1 82 ? 8.519 -9.106 -20.531 1.00 98.56 82 LEU A O 1
ATOM 644 N N . ASN A 1 83 ? 6.303 -9.239 -20.212 1.00 98.38 83 ASN A N 1
ATOM 645 C CA . ASN A 1 83 ? 6.041 -9.942 -21.464 1.00 98.38 83 ASN A CA 1
ATOM 646 C C . ASN A 1 83 ? 6.274 -9.040 -22.683 1.00 98.38 83 ASN A C 1
ATOM 648 O O . ASN A 1 83 ? 6.853 -9.497 -23.668 1.00 98.38 83 ASN A O 1
ATOM 652 N N . GLU A 1 84 ? 5.911 -7.760 -22.602 1.00 98.19 84 GLU A N 1
ATOM 653 C CA . GLU A 1 84 ? 6.226 -6.767 -23.635 1.00 98.19 84 GLU A CA 1
ATOM 654 C C . GLU A 1 84 ? 7.740 -6.594 -23.811 1.00 98.19 84 GLU A C 1
ATOM 656 O O . GLU A 1 84 ? 8.242 -6.673 -24.934 1.00 98.19 84 GLU A O 1
ATOM 661 N N . TYR A 1 85 ? 8.494 -6.454 -22.714 1.00 98.00 85 TYR A N 1
ATOM 662 C CA . TYR A 1 85 ? 9.955 -6.361 -22.778 1.00 98.00 85 TYR A CA 1
ATOM 663 C C . TYR A 1 85 ? 10.599 -7.625 -23.343 1.00 98.00 85 TYR A C 1
ATOM 665 O O . TYR A 1 85 ? 11.503 -7.528 -24.171 1.00 98.00 85 TYR A O 1
ATOM 673 N N . LYS A 1 86 ? 10.134 -8.813 -22.937 1.00 98.06 86 LYS A N 1
ATOM 674 C CA . LYS A 1 86 ? 10.617 -10.089 -23.489 1.00 98.06 86 LYS A CA 1
ATOM 675 C C . LYS A 1 86 ? 10.371 -10.174 -24.990 1.00 98.06 86 LYS A C 1
ATOM 677 O O . LYS A 1 86 ? 11.251 -10.615 -25.723 1.00 98.06 86 LYS A O 1
ATOM 682 N N . ARG A 1 87 ? 9.200 -9.733 -25.450 1.00 98.12 87 ARG A N 1
ATOM 683 C CA . ARG A 1 87 ? 8.867 -9.703 -26.873 1.00 98.12 87 ARG A CA 1
ATOM 684 C C . ARG A 1 87 ? 9.794 -8.763 -27.642 1.00 98.12 87 ARG A C 1
ATOM 686 O O . ARG A 1 87 ? 10.376 -9.181 -28.634 1.00 98.12 87 ARG A O 1
ATOM 693 N N . LEU A 1 88 ? 9.979 -7.534 -27.160 1.00 98.19 88 LEU A N 1
ATOM 694 C CA . LEU A 1 88 ? 10.865 -6.561 -27.804 1.00 98.19 88 LEU A CA 1
ATOM 695 C C . LEU A 1 88 ? 12.329 -7.028 -27.804 1.00 98.19 88 LEU A C 1
ATOM 697 O O . LEU A 1 88 ? 13.042 -6.827 -28.785 1.00 98.19 88 LEU A O 1
ATOM 701 N N . ALA A 1 89 ? 12.775 -7.688 -26.732 1.00 97.25 89 ALA A N 1
ATOM 702 C CA . ALA A 1 89 ? 14.094 -8.307 -26.676 1.00 97.25 89 ALA A CA 1
ATOM 703 C C . ALA A 1 89 ? 14.247 -9.411 -27.736 1.00 97.25 89 ALA A C 1
ATOM 705 O O . ALA A 1 89 ? 15.260 -9.433 -28.429 1.00 97.25 89 ALA A O 1
ATOM 706 N N . GLY A 1 90 ? 13.229 -10.261 -27.915 1.00 97.94 90 GLY A N 1
ATOM 707 C CA . GLY A 1 90 ? 13.206 -11.273 -28.974 1.00 97.94 90 GLY A CA 1
ATOM 708 C C . GLY A 1 90 ? 13.258 -10.662 -30.377 1.00 97.94 90 GLY A C 1
ATOM 709 O O . GLY A 1 90 ? 14.080 -11.067 -31.191 1.00 97.94 90 GLY A O 1
ATOM 710 N N . GLU A 1 91 ? 12.465 -9.620 -30.641 1.00 98.00 91 GLU A N 1
ATOM 711 C CA . GLU A 1 91 ? 12.484 -8.900 -31.925 1.00 98.00 91 GLU A CA 1
ATOM 712 C C . GLU A 1 91 ? 13.863 -8.260 -32.210 1.00 98.00 91 GLU A C 1
ATOM 714 O O . GLU A 1 91 ? 14.357 -8.287 -33.341 1.00 98.00 91 GLU A O 1
ATOM 719 N N . MET A 1 92 ? 14.526 -7.707 -31.187 1.00 96.62 92 MET A N 1
ATOM 720 C CA . MET A 1 92 ? 15.893 -7.180 -31.305 1.00 96.62 92 MET A CA 1
ATOM 721 C C . MET A 1 92 ? 16.930 -8.277 -31.535 1.00 96.62 92 MET A C 1
ATOM 723 O O . MET A 1 92 ? 17.849 -8.083 -32.334 1.00 96.62 92 MET A O 1
ATOM 727 N N . GLU A 1 93 ? 16.792 -9.422 -30.870 1.00 97.44 93 GLU A N 1
ATOM 728 C CA . GLU A 1 93 ? 17.672 -10.570 -31.067 1.00 97.44 93 GLU A CA 1
ATOM 729 C C . GLU A 1 93 ? 17.550 -11.109 -32.495 1.00 97.44 93 GLU A C 1
ATOM 731 O O . GLU A 1 93 ? 18.571 -11.264 -33.170 1.00 97.44 93 GLU A O 1
ATOM 736 N N . GLU A 1 94 ? 16.328 -11.273 -33.005 1.00 97.19 94 GLU A N 1
ATOM 737 C CA . GLU A 1 94 ? 16.071 -11.666 -34.392 1.00 97.19 94 GLU A CA 1
ATOM 738 C C . GLU A 1 94 ? 16.696 -10.676 -35.377 1.00 97.19 94 GLU A C 1
ATOM 740 O O . GLU A 1 94 ? 17.460 -11.079 -36.256 1.00 97.19 94 GLU A O 1
ATOM 745 N N . ARG A 1 95 ? 16.468 -9.370 -35.187 1.00 97.56 95 ARG A N 1
ATOM 746 C CA . ARG A 1 95 ? 17.073 -8.324 -36.026 1.00 97.56 95 ARG A CA 1
ATOM 747 C C . ARG A 1 95 ? 18.601 -8.340 -35.964 1.00 97.56 95 ARG A C 1
ATOM 749 O O . ARG A 1 95 ? 19.270 -8.076 -36.961 1.00 97.56 95 ARG A O 1
ATOM 756 N N . SER A 1 96 ? 19.177 -8.640 -34.804 1.00 97.25 96 SER A N 1
ATOM 757 C CA . SER A 1 96 ? 20.628 -8.770 -34.662 1.00 97.25 96 SER A CA 1
ATOM 758 C C . SER A 1 96 ? 21.157 -10.005 -35.396 1.00 97.25 96 SER A C 1
ATOM 760 O O . SER A 1 96 ? 22.215 -9.948 -36.025 1.00 97.25 96 SER A O 1
ATOM 762 N N . ALA A 1 97 ? 20.408 -11.110 -35.370 1.00 97.19 97 ALA A N 1
ATOM 763 C CA . ALA A 1 97 ? 20.760 -12.343 -36.051 1.00 97.19 97 ALA A CA 1
ATOM 764 C C . ALA A 1 97 ? 20.678 -12.180 -37.575 1.00 97.19 97 ALA A C 1
ATOM 766 O O . ALA A 1 97 ? 21.583 -12.636 -38.278 1.00 97.19 97 ALA A O 1
ATOM 767 N N . THR A 1 98 ? 19.657 -11.482 -38.090 1.00 97.75 98 THR A N 1
ATOM 768 C CA . THR A 1 98 ? 19.554 -11.180 -39.526 1.00 97.75 98 THR A CA 1
ATOM 769 C C . THR A 1 98 ? 20.694 -10.280 -39.989 1.00 97.75 98 THR A C 1
ATOM 771 O O . THR A 1 98 ? 21.382 -10.634 -40.942 1.00 97.75 98 THR A O 1
ATOM 774 N N . LEU A 1 99 ? 20.984 -9.189 -39.271 1.00 97.25 99 LEU A N 1
ATOM 775 C CA . LEU A 1 99 ? 22.105 -8.299 -39.597 1.00 97.25 99 LEU A CA 1
ATOM 776 C C . LEU A 1 99 ? 23.456 -9.023 -39.545 1.00 97.25 99 LEU A C 1
ATOM 778 O O . LEU A 1 99 ? 24.293 -8.837 -40.425 1.00 97.25 99 LEU A O 1
ATOM 782 N N . ASN A 1 100 ? 23.685 -9.877 -38.544 1.00 97.12 100 ASN A N 1
ATOM 783 C CA . ASN A 1 100 ? 24.908 -10.680 -38.470 1.00 97.12 100 ASN A CA 1
ATOM 784 C C . ASN A 1 100 ? 25.022 -11.658 -39.642 1.00 97.12 100 ASN A C 1
ATOM 786 O O . ASN A 1 100 ? 26.119 -11.863 -40.168 1.00 97.12 100 ASN A O 1
ATOM 790 N N . ARG A 1 101 ? 23.903 -12.250 -40.069 1.00 97.25 101 ARG A N 1
ATOM 791 C CA . ARG A 1 101 ? 23.867 -13.128 -41.236 1.00 97.25 101 ARG A CA 1
ATOM 792 C C . ARG A 1 101 ? 24.200 -12.358 -42.509 1.00 97.25 101 ARG A C 1
ATOM 794 O O . ARG A 1 101 ? 25.120 -12.772 -43.210 1.00 97.25 101 ARG A O 1
ATOM 801 N N . GLU A 1 102 ? 23.562 -11.216 -42.742 1.00 97.06 102 GLU A N 1
ATOM 802 C CA . GLU A 1 102 ? 23.854 -10.327 -43.873 1.00 97.06 102 GLU A CA 1
ATOM 803 C C . GLU A 1 102 ? 25.320 -9.872 -43.877 1.00 97.06 102 GLU A C 1
ATOM 805 O O . GLU A 1 102 ? 25.990 -9.951 -44.905 1.00 97.06 102 GLU A O 1
ATOM 810 N N . LEU A 1 103 ? 25.872 -9.477 -42.723 1.00 97.00 103 LEU A N 1
ATOM 811 C CA . LEU A 1 103 ? 27.292 -9.133 -42.591 1.00 97.00 103 LEU A CA 1
ATOM 812 C C . LEU A 1 103 ? 28.204 -10.321 -42.914 1.00 97.00 103 LEU A C 1
ATOM 814 O O . LEU A 1 103 ? 29.248 -10.148 -43.549 1.00 97.00 103 LEU A O 1
ATOM 818 N N . SER A 1 104 ? 27.834 -11.529 -42.483 1.00 95.94 104 SER A N 1
ATOM 819 C CA . SER A 1 104 ? 28.598 -12.741 -42.781 1.00 95.94 104 SER A CA 1
ATOM 820 C C . SER A 1 104 ? 28.564 -13.087 -44.273 1.00 95.94 104 SER A C 1
ATOM 822 O O . SER A 1 104 ? 29.593 -13.470 -44.830 1.00 95.94 104 SER A O 1
ATOM 824 N N . GLU A 1 105 ? 27.423 -12.892 -44.932 1.00 96.94 105 GLU A N 1
ATOM 825 C CA . GLU A 1 105 ? 27.234 -13.114 -46.366 1.00 96.94 105 GLU A CA 1
ATOM 826 C C . GLU A 1 105 ? 27.990 -12.061 -47.183 1.00 96.94 105 GLU A C 1
ATOM 828 O O . GLU A 1 105 ? 28.789 -12.419 -48.048 1.00 96.94 105 GLU A O 1
ATOM 833 N N . ALA A 1 106 ? 27.866 -10.777 -46.837 1.00 96.38 106 ALA A N 1
ATOM 834 C CA . ALA A 1 106 ? 28.637 -9.697 -47.449 1.00 96.38 106 ALA A CA 1
ATOM 835 C C . ALA A 1 106 ? 30.149 -9.937 -47.315 1.00 96.38 106 ALA A C 1
ATOM 837 O O . ALA A 1 106 ? 30.899 -9.793 -48.282 1.00 96.38 106 ALA A O 1
ATOM 838 N N . ARG A 1 107 ? 30.610 -10.378 -46.136 1.00 94.88 107 ARG A N 1
ATOM 839 C CA . ARG A 1 107 ? 32.019 -10.727 -45.913 1.00 94.88 107 ARG A CA 1
ATOM 840 C C . ARG A 1 107 ? 32.475 -11.898 -46.785 1.00 94.88 107 ARG A C 1
ATOM 842 O O . ARG A 1 107 ? 33.615 -11.878 -47.245 1.00 94.88 107 ARG A O 1
ATOM 849 N N . ARG A 1 108 ? 31.617 -12.898 -47.020 1.00 95.31 108 ARG A N 1
ATOM 850 C CA . ARG A 1 108 ? 31.910 -14.011 -47.940 1.00 95.31 108 ARG A CA 1
ATOM 851 C C . ARG A 1 108 ? 32.037 -13.523 -49.379 1.00 95.31 108 ARG A C 1
ATOM 853 O O . ARG A 1 108 ? 33.050 -13.811 -50.000 1.00 95.31 108 ARG A O 1
ATOM 860 N N . VAL A 1 109 ? 31.089 -12.724 -49.866 1.00 94.88 109 VAL A N 1
ATOM 861 C CA . VAL A 1 109 ? 31.124 -12.175 -51.234 1.00 94.88 109 VAL A CA 1
ATOM 862 C C . VAL A 1 109 ? 32.370 -11.314 -51.462 1.00 94.88 109 VAL A C 1
ATOM 864 O O . VAL A 1 109 ? 33.022 -11.442 -52.494 1.00 94.88 109 VAL A O 1
ATOM 867 N N . ILE A 1 110 ? 32.756 -10.480 -50.488 1.00 93.19 110 ILE A N 1
ATOM 868 C CA . ILE A 1 110 ? 33.995 -9.688 -50.563 1.00 93.19 110 ILE A CA 1
ATOM 869 C C . ILE A 1 110 ? 35.228 -10.600 -50.637 1.00 93.19 110 ILE A C 1
ATOM 871 O O . ILE A 1 110 ? 36.137 -10.328 -51.419 1.00 93.19 110 ILE A O 1
ATOM 875 N N . ALA A 1 111 ? 35.273 -11.677 -49.847 1.00 92.38 111 ALA A N 1
ATOM 876 C CA . ALA A 1 111 ? 36.376 -12.636 -49.886 1.00 92.38 111 ALA A CA 1
ATOM 877 C C . ALA A 1 111 ? 36.440 -13.394 -51.223 1.00 92.38 111 ALA A C 1
ATOM 879 O O . ALA A 1 111 ? 37.532 -13.589 -51.752 1.00 92.38 111 ALA A O 1
ATOM 880 N N . GLU A 1 112 ? 35.292 -13.772 -51.792 1.00 90.31 112 GLU A N 1
ATOM 881 C CA . GLU A 1 112 ? 35.212 -14.378 -53.124 1.00 90.31 112 GLU A CA 1
ATOM 882 C C . GLU A 1 112 ? 35.704 -13.406 -54.204 1.00 90.31 112 GLU A C 1
ATOM 884 O O . GLU A 1 112 ? 36.580 -13.764 -54.988 1.00 90.31 112 GLU A O 1
ATOM 889 N N . LEU A 1 113 ? 35.240 -12.150 -54.206 1.00 84.44 113 LEU A N 1
ATOM 890 C CA . LEU A 1 113 ? 35.729 -11.121 -55.133 1.00 84.44 113 LEU A CA 1
ATOM 891 C C . LEU A 1 113 ? 37.236 -10.875 -54.984 1.00 84.44 113 LEU A C 1
ATOM 893 O O . LEU A 1 113 ? 37.935 -10.757 -55.988 1.00 84.44 113 LEU A O 1
ATOM 897 N N . ALA A 1 114 ? 37.752 -10.840 -53.754 1.00 85.06 114 ALA A N 1
ATOM 898 C CA . ALA A 1 114 ? 39.182 -10.697 -53.493 1.00 85.06 114 ALA A CA 1
ATOM 899 C C . ALA A 1 114 ? 39.989 -11.905 -54.000 1.00 85.06 114 ALA A C 1
ATOM 901 O O . ALA A 1 114 ? 41.099 -11.722 -54.494 1.00 85.06 114 ALA A O 1
ATOM 902 N N . ALA A 1 115 ? 39.432 -13.120 -53.933 1.00 80.88 115 ALA A N 1
ATOM 903 C CA . ALA A 1 115 ? 40.047 -14.323 -54.493 1.00 80.88 115 ALA A CA 1
ATOM 904 C C . ALA A 1 115 ? 40.064 -14.310 -56.034 1.00 80.88 115 ALA A C 1
ATOM 906 O O . ALA A 1 115 ? 41.025 -14.782 -56.636 1.00 80.88 115 ALA A O 1
ATOM 907 N N . TYR A 1 116 ? 39.057 -13.714 -56.683 1.00 69.50 116 TYR A N 1
ATOM 908 C CA . TYR A 1 116 ? 39.091 -13.460 -58.131 1.00 69.50 116 TYR A CA 1
ATOM 909 C C . TYR A 1 116 ? 40.028 -12.298 -58.513 1.00 69.50 116 TYR A C 1
ATOM 911 O O . TYR A 1 116 ? 40.567 -12.286 -59.618 1.00 69.50 116 TYR A O 1
ATOM 919 N N . GLN A 1 117 ? 40.251 -11.334 -57.613 1.00 64.19 117 GLN A N 1
ATOM 920 C CA . GLN A 1 117 ? 41.111 -10.162 -57.831 1.00 64.19 117 GLN A CA 1
ATOM 921 C C . GLN A 1 117 ? 42.571 -10.368 -57.380 1.00 64.19 117 GLN A C 1
ATOM 923 O O . GLN A 1 117 ? 43.402 -9.473 -57.553 1.00 64.19 117 GLN A O 1
ATOM 928 N N . SER A 1 118 ? 42.935 -11.529 -56.824 1.00 52.38 118 SER A N 1
ATOM 929 C CA . SER A 1 118 ? 44.302 -11.778 -56.364 1.00 52.38 118 SER A CA 1
ATOM 930 C C . SER A 1 118 ? 45.264 -12.071 -57.524 1.00 52.38 118 SER A C 1
ATOM 932 O O . SER A 1 118 ? 45.584 -13.220 -57.822 1.00 52.38 118 SER A O 1
ATOM 934 N N . VAL A 1 119 ? 45.795 -11.007 -58.132 1.00 53.44 119 VAL A N 1
ATOM 935 C CA . VAL A 1 119 ? 47.191 -10.984 -58.598 1.00 53.44 119 VAL A CA 1
ATOM 936 C C . VAL A 1 119 ? 48.069 -10.943 -57.337 1.00 53.44 119 VAL A C 1
ATOM 938 O O . VAL A 1 119 ? 47.812 -10.116 -56.458 1.00 53.44 119 VAL A O 1
ATOM 941 N N . PRO A 1 120 ? 49.070 -11.827 -57.173 1.00 47.62 120 PRO A N 1
ATOM 942 C CA . PRO A 1 120 ? 49.790 -11.943 -55.914 1.00 47.62 120 PRO A CA 1
ATOM 943 C C . PRO A 1 120 ? 50.766 -10.774 -55.761 1.00 47.62 120 PRO A C 1
ATOM 945 O O . PRO A 1 120 ? 51.821 -10.745 -56.390 1.00 47.62 120 PRO A O 1
ATOM 948 N N . LEU A 1 121 ? 50.441 -9.827 -54.882 1.00 42.22 121 LEU A N 1
ATOM 949 C CA . LEU A 1 121 ? 51.403 -8.866 -54.347 1.00 42.22 121 LEU A CA 1
ATOM 950 C C . LEU A 1 121 ? 51.467 -9.022 -52.816 1.00 42.22 121 LEU A C 1
ATOM 952 O O . LEU A 1 121 ? 50.644 -8.494 -52.080 1.00 42.22 121 LEU A O 1
ATOM 956 N N . VAL A 1 122 ? 52.410 -9.871 -52.393 1.00 46.28 122 VAL A N 1
ATOM 957 C CA . VAL A 1 122 ? 53.177 -9.927 -51.126 1.00 46.28 122 VAL A CA 1
ATOM 958 C C . VAL A 1 122 ? 52.622 -9.175 -49.882 1.00 46.28 122 VAL A C 1
ATOM 960 O O . VAL A 1 122 ? 52.533 -7.950 -49.910 1.00 46.28 122 VAL A O 1
ATOM 963 N N . PRO A 1 123 ? 52.409 -9.842 -48.719 1.00 56.84 123 PRO A N 1
ATOM 964 C CA . PRO A 1 123 ? 52.411 -9.199 -47.390 1.00 56.84 123 PRO A CA 1
ATOM 965 C C . PRO A 1 123 ? 53.862 -9.128 -46.842 1.00 56.84 123 PRO A C 1
ATOM 967 O O . PRO A 1 123 ? 54.659 -9.978 -47.248 1.00 56.84 123 PRO A O 1
ATOM 970 N N . PRO A 1 124 ? 54.260 -8.213 -45.916 1.00 60.69 124 PRO A N 1
ATOM 971 C CA . PRO A 1 124 ? 53.561 -7.987 -44.636 1.00 60.69 124 PRO A CA 1
ATOM 972 C C . PRO A 1 124 ? 53.660 -6.563 -44.019 1.00 60.69 124 PRO A C 1
ATOM 974 O O . PRO A 1 124 ? 54.688 -5.901 -44.108 1.00 60.69 124 PRO A O 1
ATOM 977 N N . ALA A 1 125 ? 52.653 -6.130 -43.248 1.00 41.91 125 ALA A N 1
ATOM 978 C CA . ALA A 1 125 ? 52.861 -5.198 -42.126 1.00 41.91 125 ALA A CA 1
ATOM 979 C C . ALA A 1 125 ? 51.671 -5.202 -41.147 1.00 41.91 125 ALA A C 1
ATOM 981 O O . ALA A 1 125 ? 50.512 -5.333 -41.525 1.00 41.91 125 ALA A O 1
ATOM 982 N N . SER A 1 126 ? 51.994 -5.079 -39.867 1.00 53.91 126 SER A N 1
ATOM 983 C CA . SER A 1 126 ? 51.181 -5.269 -38.662 1.00 53.91 126 SER A CA 1
ATOM 984 C C . SER A 1 126 ? 50.074 -4.218 -38.411 1.00 53.91 126 SER A C 1
ATOM 986 O O . SER A 1 126 ? 50.298 -3.025 -38.624 1.00 53.91 126 SER A O 1
ATOM 988 N N . PRO A 1 127 ? 48.907 -4.586 -37.827 1.00 53.81 127 PRO A N 1
ATOM 989 C CA . PRO A 1 127 ? 47.884 -3.630 -37.415 1.00 53.81 127 PRO A CA 1
ATOM 990 C C . PRO A 1 127 ? 48.008 -3.331 -35.914 1.00 53.81 127 PRO A C 1
ATOM 992 O O . PRO A 1 127 ? 47.256 -3.854 -35.097 1.00 53.81 127 PRO A O 1
ATOM 995 N N . ILE A 1 128 ? 48.970 -2.493 -35.520 1.00 49.56 128 ILE A N 1
ATOM 996 C CA . ILE A 1 128 ? 48.996 -1.932 -34.150 1.00 49.56 128 ILE A CA 1
ATOM 997 C C . ILE A 1 128 ? 48.739 -0.415 -34.164 1.00 49.56 128 ILE A C 1
ATOM 999 O O . ILE A 1 128 ? 48.160 0.124 -33.223 1.00 49.56 128 ILE A O 1
ATOM 1003 N N . ARG A 1 129 ? 49.023 0.282 -35.274 1.00 53.12 129 ARG A N 1
ATOM 1004 C CA . ARG A 1 129 ? 48.792 1.737 -35.388 1.00 53.12 129 ARG A CA 1
ATOM 1005 C C . ARG A 1 129 ? 47.332 2.149 -35.620 1.00 53.12 129 ARG A C 1
ATOM 1007 O O . ARG A 1 129 ? 46.966 3.271 -35.287 1.00 53.12 129 ARG A O 1
ATOM 1014 N N . SER A 1 130 ? 46.480 1.260 -36.129 1.00 55.75 130 SER A N 1
ATOM 1015 C CA . SER A 1 130 ? 45.074 1.570 -36.438 1.00 55.75 130 SER A CA 1
ATOM 1016 C C . SER A 1 130 ? 44.160 1.586 -35.208 1.00 55.75 130 SER A C 1
ATOM 1018 O O . SER A 1 130 ? 43.158 2.296 -35.202 1.00 55.75 130 SER A O 1
ATOM 1020 N N . ARG A 1 131 ? 44.515 0.878 -34.126 1.00 55.03 131 ARG A N 1
ATOM 1021 C CA . ARG A 1 131 ? 43.692 0.839 -32.905 1.00 55.03 131 ARG A CA 1
ATOM 1022 C C . ARG A 1 131 ? 43.812 2.128 -32.091 1.00 55.03 131 ARG A C 1
ATOM 1024 O O . ARG A 1 131 ? 42.809 2.638 -31.613 1.00 55.03 131 ARG A O 1
ATOM 1031 N N . GLN A 1 132 ? 45.014 2.700 -31.995 1.00 55.22 132 GLN A N 1
ATOM 1032 C CA . GLN A 1 132 ? 45.238 3.976 -31.304 1.00 55.22 132 GLN A CA 1
ATOM 1033 C C . GLN A 1 132 ? 44.607 5.156 -32.055 1.00 55.22 132 GLN A C 1
ATOM 1035 O O . GLN A 1 132 ? 44.001 6.012 -31.415 1.00 55.22 132 GLN A O 1
ATOM 1040 N N . ALA A 1 133 ? 44.670 5.160 -33.393 1.00 58.09 133 ALA A N 1
ATOM 1041 C CA . ALA A 1 133 ? 43.996 6.155 -34.231 1.00 58.09 133 ALA A CA 1
ATOM 1042 C C . ALA A 1 133 ? 42.461 6.049 -34.147 1.00 58.09 133 ALA A C 1
ATOM 1044 O O . ALA A 1 133 ? 41.786 7.066 -34.062 1.00 58.09 133 ALA A O 1
ATOM 1045 N N . ALA A 1 134 ? 41.900 4.835 -34.083 1.00 59.12 134 ALA A N 1
ATOM 1046 C CA . ALA A 1 134 ? 40.457 4.636 -33.921 1.00 59.12 134 ALA A CA 1
ATOM 1047 C C . ALA A 1 134 ? 39.945 5.038 -32.524 1.00 59.12 134 ALA A C 1
ATOM 1049 O O . ALA A 1 134 ? 38.868 5.618 -32.411 1.00 59.12 134 ALA A O 1
ATOM 1050 N N . ILE A 1 135 ? 40.720 4.776 -31.463 1.00 61.28 135 ILE A N 1
ATOM 1051 C CA . ILE A 1 135 ? 40.378 5.190 -30.090 1.00 61.28 135 ILE A CA 1
ATOM 1052 C C . ILE A 1 135 ? 40.448 6.716 -29.950 1.00 61.28 135 ILE A C 1
ATOM 1054 O O . ILE A 1 135 ? 39.573 7.317 -29.333 1.00 61.28 135 ILE A O 1
ATOM 1058 N N . SER A 1 136 ? 41.460 7.355 -30.545 1.00 63.59 136 SER A N 1
ATOM 1059 C CA . SER A 1 136 ? 41.572 8.817 -30.523 1.00 63.59 136 SER A CA 1
ATOM 1060 C C . SER A 1 136 ? 40.543 9.494 -31.432 1.00 63.59 136 SER A C 1
ATOM 1062 O O . SER A 1 136 ? 40.002 10.517 -31.033 1.00 63.59 136 SER A O 1
ATOM 1064 N N . ALA A 1 137 ? 40.179 8.909 -32.577 1.00 64.06 137 ALA A N 1
ATOM 1065 C CA . ALA A 1 137 ? 39.085 9.411 -33.410 1.00 64.06 137 ALA A CA 1
ATOM 1066 C C . ALA A 1 137 ? 37.723 9.328 -32.700 1.00 64.06 137 ALA A C 1
ATOM 1068 O O . ALA A 1 137 ? 36.991 10.308 -32.714 1.00 64.06 137 ALA A O 1
ATOM 1069 N N . ARG A 1 138 ? 37.407 8.214 -32.018 1.00 65.06 138 ARG A N 1
ATOM 1070 C CA . ARG A 1 138 ? 36.173 8.099 -31.214 1.00 65.06 138 ARG A CA 1
ATOM 1071 C C . ARG A 1 138 ? 36.130 9.109 -30.075 1.00 65.06 138 ARG A C 1
ATOM 1073 O O . ARG A 1 138 ? 35.172 9.858 -29.979 1.00 65.06 138 ARG A O 1
ATOM 1080 N N . ARG A 1 139 ? 37.219 9.229 -29.311 1.00 70.12 139 ARG A N 1
ATOM 1081 C CA . ARG A 1 139 ? 37.291 10.192 -28.206 1.00 70.12 139 ARG A CA 1
ATOM 1082 C C . ARG A 1 139 ? 37.136 11.643 -28.669 1.00 70.12 139 ARG A C 1
ATOM 1084 O O . ARG A 1 139 ? 36.458 12.419 -28.018 1.00 70.12 139 ARG A O 1
ATOM 1091 N N . ARG A 1 140 ? 37.710 11.999 -29.824 1.00 65.56 140 ARG A N 1
ATOM 1092 C CA . ARG A 1 140 ? 37.548 13.334 -30.426 1.00 65.56 140 ARG A CA 1
ATOM 1093 C C . ARG A 1 140 ? 36.117 13.625 -30.877 1.00 65.56 140 ARG A C 1
ATOM 1095 O O . ARG A 1 140 ? 35.770 14.798 -30.937 1.00 65.56 140 ARG A O 1
ATOM 1102 N N . VAL A 1 141 ? 35.339 12.607 -31.245 1.00 73.62 141 VAL A N 1
ATOM 1103 C CA . VAL A 1 141 ? 33.922 12.757 -31.610 1.00 73.62 141 VAL A CA 1
ATOM 1104 C C . VAL A 1 141 ? 33.070 12.887 -30.348 1.00 73.62 141 VAL A C 1
ATOM 1106 O O . VAL A 1 141 ? 32.288 13.826 -30.266 1.00 73.62 141 VAL A O 1
ATOM 1109 N N . ASP A 1 142 ? 33.309 12.048 -29.336 1.00 80.81 142 ASP A N 1
ATOM 1110 C CA . ASP A 1 142 ? 32.597 12.104 -28.049 1.00 80.81 142 ASP A CA 1
ATOM 1111 C C . ASP A 1 142 ? 32.810 13.461 -27.338 1.00 80.81 142 ASP A C 1
ATOM 1113 O O . ASP A 1 142 ? 31.864 14.071 -26.840 1.00 80.81 142 ASP A O 1
ATOM 1117 N N . ASP A 1 143 ? 34.044 13.986 -27.349 1.00 82.19 143 ASP A N 1
ATOM 1118 C CA . ASP A 1 143 ? 34.373 15.301 -26.777 1.00 82.19 143 ASP A CA 1
ATOM 1119 C C . ASP A 1 143 ? 33.684 16.455 -27.546 1.00 82.19 143 ASP A C 1
ATOM 1121 O O . ASP A 1 143 ? 33.304 17.465 -26.951 1.00 82.19 143 ASP A O 1
ATOM 1125 N N . GLN A 1 144 ? 33.509 16.317 -28.868 1.00 82.50 144 GLN A N 1
ATOM 1126 C CA . GLN A 1 144 ? 32.819 17.310 -29.705 1.00 82.50 144 GLN A CA 1
ATOM 1127 C C . GLN A 1 144 ? 31.304 17.283 -29.502 1.00 82.50 144 GLN A C 1
ATOM 1129 O O . GLN A 1 144 ? 30.676 18.338 -29.455 1.00 82.50 144 GLN A O 1
ATOM 1134 N N . GLU A 1 145 ? 30.718 16.098 -29.348 1.00 84.19 145 GLU A N 1
ATOM 1135 C CA . GLU A 1 145 ? 29.290 15.937 -29.078 1.00 84.19 145 GLU A CA 1
ATOM 1136 C C . GLU A 1 145 ? 28.931 16.490 -27.692 1.00 84.19 145 GLU A C 1
ATOM 1138 O O . GLU A 1 145 ? 27.957 17.227 -27.545 1.00 84.19 145 GLU A O 1
ATOM 1143 N N . PHE A 1 146 ? 29.784 16.256 -26.690 1.00 86.00 146 PHE A N 1
ATOM 1144 C CA . PHE A 1 146 ? 29.631 16.854 -25.365 1.00 86.00 146 PHE A CA 1
ATOM 1145 C C . PHE A 1 146 ? 29.760 18.386 -25.386 1.00 86.00 146 PHE A C 1
ATOM 1147 O O . PHE A 1 146 ? 28.961 19.082 -24.757 1.00 86.00 146 PHE A O 1
ATOM 1154 N N . ALA A 1 147 ? 30.721 18.928 -26.144 1.00 89.62 147 ALA A N 1
ATOM 1155 C CA . ALA A 1 147 ? 30.868 20.373 -26.317 1.00 89.62 147 ALA A CA 1
ATOM 1156 C C . ALA A 1 147 ? 29.642 21.002 -27.004 1.00 89.62 147 ALA A C 1
ATOM 1158 O O . ALA A 1 147 ? 29.198 22.072 -26.590 1.00 89.62 147 ALA A O 1
ATOM 1159 N N . ALA A 1 148 ? 29.055 20.320 -27.993 1.00 89.50 148 ALA A N 1
ATOM 1160 C CA . ALA A 1 148 ? 27.841 20.771 -28.668 1.00 89.50 148 ALA A CA 1
ATOM 1161 C C . ALA A 1 148 ? 26.613 20.757 -27.740 1.00 89.50 148 ALA A C 1
ATOM 1163 O O . ALA A 1 148 ? 25.811 21.687 -27.766 1.00 89.50 148 ALA A O 1
ATOM 1164 N N . VAL A 1 149 ? 26.472 19.741 -26.879 1.00 91.75 149 VAL A N 1
ATOM 1165 C CA . VAL A 1 149 ? 25.383 19.677 -25.884 1.00 91.75 149 VAL A CA 1
ATOM 1166 C C . VAL A 1 149 ? 25.520 20.777 -24.827 1.00 91.75 149 VAL A C 1
ATOM 1168 O O . VAL A 1 149 ? 24.517 21.377 -24.430 1.00 91.75 149 VAL A O 1
ATOM 1171 N N . LEU A 1 150 ? 26.748 21.078 -24.393 1.00 90.81 150 LEU A N 1
ATOM 1172 C CA . LEU A 1 150 ? 27.026 22.198 -23.489 1.00 90.81 150 LEU A CA 1
ATOM 1173 C C . LEU A 1 150 ? 26.708 23.549 -24.134 1.00 90.81 150 LEU A C 1
ATOM 1175 O O . LEU A 1 150 ? 26.057 24.368 -23.494 1.00 90.81 150 LEU A O 1
ATOM 1179 N N . GLN A 1 151 ? 27.114 23.764 -25.389 1.00 87.50 151 GLN A N 1
ATOM 1180 C CA . GLN A 1 151 ? 26.787 24.984 -26.135 1.00 87.50 151 GLN A CA 1
ATOM 1181 C C . GLN A 1 151 ? 25.277 25.154 -26.301 1.00 87.50 151 GLN A C 1
ATOM 1183 O O . GLN A 1 151 ? 24.753 26.206 -25.977 1.00 87.50 151 GLN A O 1
ATOM 1188 N N . ASN A 1 152 ? 24.556 24.093 -26.666 1.00 86.50 152 ASN A N 1
ATOM 1189 C CA . ASN A 1 152 ? 23.096 24.132 -26.780 1.00 86.50 152 ASN A CA 1
ATOM 1190 C C . ASN A 1 152 ? 22.413 24.427 -25.427 1.00 86.50 152 ASN A C 1
ATOM 1192 O O . ASN A 1 152 ? 21.397 25.111 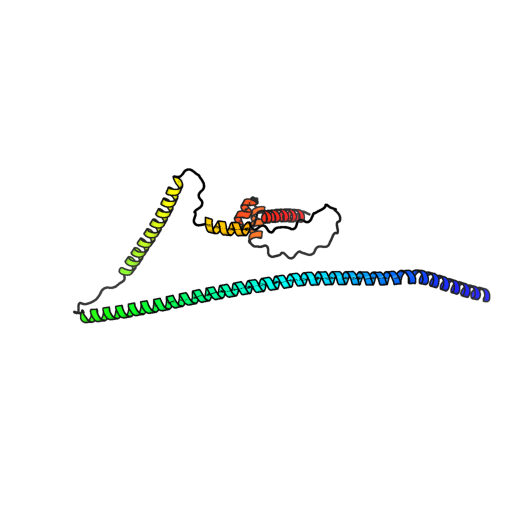-25.367 1.00 86.50 152 ASN A O 1
ATOM 1196 N N . SER A 1 153 ? 22.988 23.949 -24.318 1.00 86.06 153 SER A N 1
ATOM 1197 C CA . SER A 1 153 ? 22.478 24.256 -22.974 1.00 86.06 153 SER A CA 1
ATOM 1198 C C . SER A 1 153 ? 22.742 25.708 -22.560 1.00 86.06 153 SER A C 1
ATOM 1200 O O . SER A 1 153 ? 21.892 26.295 -21.895 1.00 86.06 153 SER A O 1
ATOM 1202 N N . LEU A 1 154 ? 23.884 26.277 -22.966 1.00 84.00 154 LEU A N 1
ATOM 1203 C CA . LEU A 1 154 ? 24.230 27.685 -22.752 1.00 84.00 154 LEU A CA 1
ATOM 1204 C C . LEU A 1 154 ? 23.371 28.608 -23.619 1.00 84.00 154 LEU A C 1
ATOM 1206 O O . LEU A 1 154 ? 22.748 29.502 -23.066 1.00 84.00 154 LEU A O 1
ATOM 1210 N N . ASP A 1 155 ? 23.227 28.334 -24.918 1.00 83.25 155 ASP A N 1
ATOM 1211 C CA . ASP A 1 155 ? 22.365 29.111 -25.824 1.00 83.25 155 ASP A CA 1
ATOM 1212 C C . ASP A 1 155 ? 20.912 29.136 -25.315 1.00 83.25 155 ASP A C 1
ATOM 1214 O O . ASP A 1 155 ? 20.262 30.178 -25.274 1.00 83.25 155 ASP A O 1
ATOM 1218 N N . ARG A 1 156 ? 20.413 27.997 -24.814 1.00 75.31 156 ARG A N 1
ATOM 1219 C CA . ARG A 1 156 ? 19.072 27.895 -24.217 1.00 75.31 156 ARG A CA 1
ATOM 1220 C C . ARG A 1 156 ? 18.930 28.657 -22.894 1.00 75.31 156 ARG A C 1
ATOM 1222 O O . ARG A 1 156 ? 17.817 29.040 -22.539 1.00 75.31 156 ARG A O 1
ATOM 1229 N N . GLN A 1 157 ? 20.023 28.836 -22.150 1.00 68.75 157 GLN A N 1
ATOM 1230 C CA . GLN A 1 157 ? 20.065 29.679 -20.953 1.00 68.75 157 GLN A CA 1
ATOM 1231 C C . GLN A 1 157 ? 20.158 31.165 -21.316 1.00 68.75 157 GLN A C 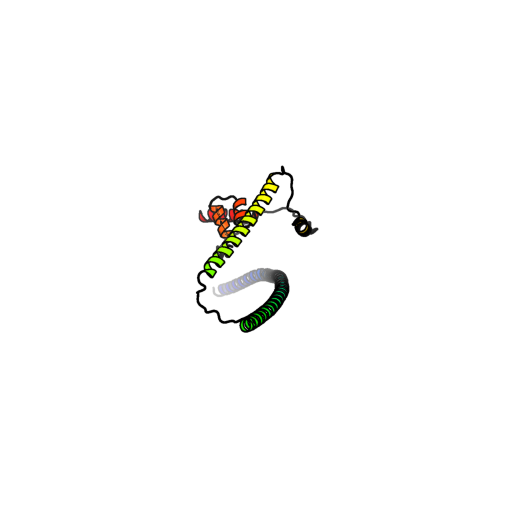1
ATOM 1233 O O . GLN A 1 157 ? 19.437 31.962 -20.724 1.00 68.75 157 GLN A O 1
ATOM 1238 N N . GLU A 1 158 ? 20.960 31.535 -22.315 1.00 65.50 158 GLU A N 1
ATOM 1239 C CA . GLU A 1 158 ? 21.105 32.916 -22.790 1.00 65.50 158 GLU A CA 1
ATOM 1240 C C . GLU A 1 158 ? 19.797 33.447 -23.408 1.00 65.50 158 GLU A C 1
ATOM 1242 O O . GLU A 1 158 ? 19.391 34.576 -23.121 1.00 65.50 158 GLU A O 1
ATOM 1247 N N . ASP A 1 159 ? 19.059 32.602 -24.138 1.00 61.66 159 ASP A N 1
ATOM 1248 C CA . ASP A 1 159 ? 17.712 32.912 -24.640 1.00 61.66 159 ASP A CA 1
ATOM 1249 C C . ASP A 1 159 ? 16.674 33.092 -23.508 1.00 61.66 159 ASP A C 1
ATOM 1251 O O . ASP A 1 159 ? 15.669 33.786 -23.684 1.00 61.66 159 ASP A O 1
ATOM 1255 N N . MET A 1 160 ? 16.908 32.508 -22.324 1.00 57.66 160 MET A N 1
ATOM 1256 C CA . MET A 1 160 ? 16.084 32.720 -21.122 1.00 57.66 160 MET A CA 1
ATOM 1257 C C . MET A 1 160 ? 16.474 33.985 -20.339 1.00 57.66 160 MET A C 1
ATOM 1259 O O . MET A 1 160 ? 15.655 34.496 -19.572 1.00 57.66 160 MET A O 1
ATOM 1263 N N . GLU A 1 161 ? 17.687 34.515 -20.520 1.00 56.28 161 GLU A N 1
ATOM 1264 C CA . GLU A 1 161 ? 18.207 35.662 -19.760 1.00 56.28 161 GLU A CA 1
ATOM 1265 C C . GLU A 1 161 ? 17.917 37.034 -20.408 1.00 56.28 161 GLU A C 1
ATOM 1267 O O . GLU A 1 161 ? 18.067 38.062 -19.746 1.00 56.28 161 GLU A O 1
ATOM 1272 N N . GLN A 1 162 ? 17.422 37.090 -21.654 1.00 53.00 162 GLN A N 1
ATOM 1273 C CA . GLN A 1 162 ? 17.072 38.352 -22.340 1.00 53.00 162 GLN A CA 1
ATOM 1274 C C . GLN A 1 162 ? 15.585 38.753 -22.300 1.00 53.00 162 GLN A C 1
ATOM 1276 O O . GLN A 1 162 ? 15.209 39.775 -22.880 1.00 53.00 162 GLN A O 1
ATOM 1281 N N . THR A 1 163 ? 14.728 38.039 -21.566 1.00 42.75 163 THR A N 1
ATOM 1282 C CA . THR A 1 163 ? 13.328 38.456 -21.358 1.00 42.75 163 THR A CA 1
ATOM 1283 C C . THR A 1 163 ? 13.102 38.977 -19.937 1.00 42.75 163 THR A C 1
ATOM 1285 O O . THR A 1 163 ? 13.329 38.230 -18.982 1.00 42.75 163 THR A O 1
ATOM 1288 N N . PRO A 1 164 ? 12.622 40.223 -19.744 1.00 46.00 164 PRO A N 1
ATOM 1289 C CA . PRO A 1 164 ? 12.256 40.690 -18.420 1.00 46.00 164 PRO A CA 1
ATOM 1290 C C . PRO A 1 164 ? 11.019 39.911 -17.967 1.00 46.00 164 PRO A C 1
ATOM 1292 O O . PRO A 1 164 ? 9.998 39.897 -18.650 1.00 46.00 164 PRO A O 1
ATOM 1295 N N . SER A 1 165 ? 11.165 39.235 -16.829 1.00 50.66 165 SER A N 1
ATOM 1296 C CA . SER A 1 165 ? 10.132 38.687 -15.944 1.00 50.66 165 SER A CA 1
ATOM 1297 C C . SER A 1 165 ? 8.680 38.842 -16.414 1.00 50.66 165 SER A C 1
ATOM 1299 O O . SER A 1 165 ? 8.159 39.950 -16.352 1.00 50.66 165 SER A O 1
ATOM 1301 N N . LEU A 1 166 ? 8.025 37.728 -16.753 1.00 46.12 166 LEU A N 1
ATOM 1302 C CA . LEU A 1 166 ? 6.646 37.373 -16.379 1.00 46.12 166 LEU A CA 1
ATOM 1303 C C . LEU A 1 166 ? 6.407 35.899 -16.779 1.00 46.12 166 LEU A C 1
ATOM 1305 O O . LEU A 1 166 ? 6.435 35.555 -17.954 1.00 46.12 166 LEU A O 1
ATOM 1309 N N . THR A 1 167 ? 6.216 35.037 -15.773 1.00 51.81 167 THR A N 1
ATOM 1310 C CA . THR A 1 167 ? 5.509 33.736 -15.819 1.00 51.81 167 THR A CA 1
ATOM 1311 C C . THR A 1 167 ? 5.482 32.983 -17.159 1.00 51.81 167 THR A C 1
ATOM 1313 O O . THR A 1 167 ? 4.618 33.231 -17.998 1.00 51.81 167 THR A O 1
ATOM 1316 N N . SER A 1 168 ? 6.337 31.974 -17.321 1.00 46.12 168 SER A N 1
ATOM 1317 C CA . SER A 1 168 ? 6.083 30.873 -18.262 1.00 46.12 168 SER A CA 1
ATOM 1318 C C . SER A 1 168 ? 6.816 29.604 -17.824 1.00 46.12 168 SER A C 1
ATOM 1320 O O . SER A 1 168 ? 8.011 29.422 -18.032 1.00 46.12 168 SER A O 1
ATOM 1322 N N . GLU A 1 169 ? 6.064 28.722 -17.169 1.00 52.28 169 GLU A N 1
ATOM 1323 C CA . GLU A 1 169 ? 6.416 27.313 -17.010 1.00 52.28 169 GLU A CA 1
ATOM 1324 C C . GLU A 1 169 ? 6.522 26.648 -18.397 1.00 52.28 169 GLU A C 1
ATOM 1326 O O . GLU A 1 169 ? 5.781 27.018 -19.315 1.00 52.28 169 GLU A O 1
ATOM 1331 N N . PRO A 1 170 ? 7.401 25.648 -18.588 1.00 47.06 170 PRO A N 1
ATOM 1332 C CA . PRO A 1 170 ? 7.492 24.933 -19.854 1.00 47.06 170 PRO A CA 1
ATOM 1333 C C . PRO A 1 170 ? 6.164 24.214 -20.140 1.00 47.06 170 PRO A C 1
ATOM 1335 O O . PRO A 1 170 ? 5.773 23.273 -19.445 1.00 47.06 170 PRO A O 1
ATOM 1338 N N . ALA A 1 171 ? 5.481 24.648 -21.202 1.00 53.16 171 ALA A N 1
ATOM 1339 C CA . ALA A 1 171 ? 4.136 24.238 -21.622 1.00 53.16 171 ALA A CA 1
ATOM 1340 C C . ALA A 1 171 ? 3.983 22.758 -22.048 1.00 53.16 171 ALA A C 1
ATOM 1342 O O . ALA A 1 171 ? 2.977 22.389 -22.645 1.00 53.16 171 ALA A O 1
ATOM 1343 N N . ILE A 1 172 ? 4.943 21.890 -21.727 1.00 52.50 172 ILE A N 1
ATOM 1344 C CA . ILE A 1 172 ? 4.852 20.442 -21.974 1.00 52.50 172 ILE A CA 1
ATOM 1345 C C . ILE A 1 172 ? 4.235 19.721 -20.757 1.00 52.50 172 ILE A C 1
ATOM 1347 O O . ILE A 1 172 ? 3.666 18.644 -20.899 1.00 52.50 172 ILE A O 1
ATOM 1351 N N . ASN A 1 173 ? 4.236 20.355 -19.575 1.00 56.53 173 ASN A N 1
ATOM 1352 C CA . ASN A 1 173 ? 3.645 19.808 -18.344 1.00 56.53 173 ASN A CA 1
ATOM 1353 C C . ASN A 1 173 ? 2.247 20.349 -18.004 1.00 56.53 173 ASN A C 1
ATOM 1355 O O . ASN A 1 173 ? 1.593 19.795 -17.128 1.00 56.53 173 ASN A O 1
ATOM 1359 N N . ALA A 1 174 ? 1.750 21.393 -18.676 1.00 55.44 174 ALA A N 1
ATOM 1360 C CA . ALA A 1 174 ? 0.490 22.042 -18.294 1.00 55.44 174 ALA A CA 1
ATOM 1361 C C . ALA A 1 174 ? -0.735 21.113 -18.425 1.00 55.44 174 ALA A C 1
ATOM 1363 O O . ALA A 1 174 ? -1.623 21.136 -17.579 1.00 55.44 174 ALA A O 1
ATOM 1364 N N . GLN A 1 175 ? -0.766 20.238 -19.437 1.00 57.53 175 GLN A N 1
ATOM 1365 C CA . GLN A 1 175 ? -1.858 19.269 -19.625 1.00 57.53 175 GLN A CA 1
ATOM 1366 C C . GLN A 1 175 ? -1.785 18.095 -18.636 1.00 57.53 175 GLN A C 1
ATOM 1368 O O . GLN A 1 175 ? -2.816 17.602 -18.184 1.00 57.53 175 GLN A O 1
ATOM 1373 N N . GLN A 1 176 ? -0.577 17.674 -18.252 1.00 58.00 176 GLN A N 1
ATOM 1374 C CA . GLN A 1 176 ? -0.369 16.617 -17.257 1.00 58.00 176 GLN A CA 1
ATOM 1375 C C . GLN A 1 176 ? -0.610 17.132 -15.828 1.00 58.00 176 GLN A C 1
ATOM 1377 O O . GLN A 1 176 ? -1.195 16.426 -15.009 1.00 58.00 176 GLN A O 1
ATOM 1382 N N . ALA A 1 177 ? -0.244 18.385 -15.550 1.00 55.97 177 ALA A N 1
ATOM 1383 C CA . ALA A 1 177 ? -0.513 19.068 -14.290 1.00 55.97 177 ALA A CA 1
ATOM 1384 C C . ALA A 1 177 ? -1.999 19.420 -14.124 1.00 55.97 177 ALA A C 1
ATOM 1386 O O . ALA A 1 177 ? -2.526 19.279 -13.024 1.00 55.97 177 ALA A O 1
ATOM 1387 N N . ALA A 1 178 ? -2.701 19.795 -15.202 1.00 56.66 178 ALA A N 1
ATOM 1388 C CA . ALA A 1 178 ? -4.147 20.016 -15.171 1.00 56.66 178 ALA A CA 1
ATOM 1389 C C . ALA A 1 178 ? -4.918 18.725 -14.843 1.00 56.66 178 ALA A C 1
ATOM 1391 O O . ALA A 1 178 ? -5.794 18.744 -13.982 1.00 56.66 178 ALA A O 1
ATOM 1392 N N . GLY A 1 179 ? -4.530 17.586 -15.435 1.00 60.72 179 GLY A N 1
ATOM 1393 C CA . GLY A 1 179 ? -5.128 16.284 -15.114 1.00 60.72 179 GLY A CA 1
ATOM 1394 C C . GLY A 1 179 ? -4.856 15.814 -13.677 1.00 60.72 179 GLY A C 1
ATOM 1395 O O . GLY A 1 179 ? -5.708 15.176 -13.061 1.00 60.72 179 GLY A O 1
ATOM 1396 N N . LEU A 1 180 ? -3.695 16.166 -13.108 1.00 61.38 180 LEU A N 1
ATOM 1397 C CA . LEU A 1 180 ? -3.360 15.867 -11.711 1.00 61.38 180 LEU A CA 1
ATOM 1398 C C . LEU A 1 180 ? -4.088 16.801 -10.726 1.00 61.38 180 LEU A C 1
ATOM 1400 O O . LEU A 1 180 ? -4.560 16.355 -9.682 1.00 61.38 180 LEU A O 1
ATOM 1404 N N . ALA A 1 181 ? -4.217 18.085 -11.070 1.00 57.75 181 ALA A N 1
ATOM 1405 C CA . ALA A 1 181 ? -4.926 19.079 -10.269 1.00 57.75 181 ALA A CA 1
ATOM 1406 C C . ALA A 1 181 ? -6.440 18.816 -10.239 1.00 57.75 181 ALA A C 1
ATOM 1408 O O . ALA A 1 181 ? -7.062 18.969 -9.192 1.00 57.75 181 ALA A O 1
ATOM 1409 N N . GLU A 1 182 ? -7.030 18.345 -11.340 1.00 58.38 182 GLU A N 1
ATOM 1410 C CA . GLU A 1 182 ? -8.445 17.957 -11.400 1.00 58.38 182 GLU A CA 1
ATOM 1411 C C . GLU A 1 182 ? -8.741 16.704 -10.555 1.00 58.38 182 GLU A C 1
ATOM 1413 O O . GLU A 1 182 ? -9.781 16.624 -9.899 1.00 58.38 182 GLU A O 1
ATOM 1418 N N . ALA A 1 183 ? -7.789 15.767 -10.468 1.00 58.12 183 ALA A N 1
ATOM 1419 C CA . ALA A 1 183 ? -7.883 14.610 -9.577 1.00 58.12 183 ALA A CA 1
ATOM 1420 C C . ALA A 1 183 ? -7.732 14.985 -8.089 1.00 58.12 183 ALA A C 1
ATOM 1422 O O . ALA A 1 183 ? -8.353 14.355 -7.234 1.00 58.12 183 ALA A O 1
ATOM 1423 N N . MET A 1 184 ? -6.944 16.019 -7.774 1.00 57.91 184 MET A N 1
ATOM 1424 C CA . MET A 1 184 ? -6.756 16.519 -6.405 1.00 57.91 184 MET A CA 1
ATOM 1425 C C . MET A 1 184 ? -7.846 17.503 -5.950 1.00 57.91 184 MET A C 1
ATOM 1427 O O . MET A 1 184 ? -8.055 17.653 -4.749 1.00 57.91 184 MET A O 1
ATOM 1431 N N . ASN A 1 185 ? -8.554 18.153 -6.879 1.00 54.25 185 ASN A N 1
ATOM 1432 C CA . ASN A 1 185 ? -9.618 19.119 -6.577 1.00 54.25 185 ASN A CA 1
ATOM 1433 C C . ASN A 1 185 ? -11.023 18.486 -6.538 1.00 54.25 185 ASN A C 1
ATOM 1435 O O . ASN A 1 185 ? -12.020 19.183 -6.335 1.00 54.25 185 ASN A O 1
ATOM 1439 N N . ARG A 1 186 ? -11.127 17.157 -6.694 1.00 47.34 186 ARG A N 1
ATOM 1440 C CA . ARG A 1 186 ? -12.363 16.411 -6.431 1.00 47.34 186 ARG A CA 1
ATOM 1441 C C . ARG A 1 186 ? -12.570 16.300 -4.917 1.00 47.34 186 ARG A C 1
ATOM 1443 O O . ARG A 1 186 ? -12.222 15.314 -4.274 1.00 47.34 186 ARG A O 1
ATOM 1450 N N . LYS A 1 187 ? -13.106 17.382 -4.361 1.00 44.66 187 LYS A N 1
ATOM 1451 C CA . LYS A 1 187 ? -13.621 17.512 -2.999 1.00 44.66 187 LYS A CA 1
ATOM 1452 C C . LYS A 1 187 ? -14.584 16.344 -2.700 1.00 44.66 187 LYS A C 1
ATOM 1454 O O . LYS A 1 187 ? -15.556 16.190 -3.440 1.00 44.66 187 LYS A O 1
ATOM 1459 N N . PRO A 1 188 ? -14.352 15.515 -1.666 1.00 45.06 188 PRO A N 1
ATOM 1460 C CA . PRO A 1 188 ? -15.418 14.696 -1.114 1.00 45.06 188 PRO A CA 1
ATOM 1461 C C . PRO A 1 188 ? -16.407 15.648 -0.442 1.00 45.06 188 PRO A C 1
ATOM 1463 O O . PRO A 1 188 ? -16.054 16.361 0.498 1.00 45.06 188 PRO A O 1
ATOM 1466 N N . GLU A 1 189 ? -17.616 15.724 -0.986 1.00 40.03 189 GLU A N 1
ATOM 1467 C CA . GLU A 1 189 ? -18.724 16.394 -0.320 1.00 40.03 189 GLU A CA 1
ATOM 1468 C C . GLU A 1 189 ? -19.163 15.578 0.903 1.00 40.03 189 GLU A C 1
ATOM 1470 O O . GLU A 1 189 ? -19.321 14.361 0.829 1.00 40.03 189 GLU A O 1
ATOM 1475 N N . GLU A 1 190 ? -19.331 16.327 1.993 1.00 39.53 190 GLU A N 1
ATOM 1476 C CA . GLU A 1 190 ? -20.208 16.112 3.146 1.00 39.53 190 GLU A CA 1
ATOM 1477 C C . GLU A 1 190 ? -19.984 14.898 4.064 1.00 39.53 190 GLU A C 1
ATOM 1479 O O . GLU A 1 190 ? -20.393 13.772 3.801 1.00 39.53 190 GLU A O 1
ATOM 1484 N N . ASN A 1 191 ? -19.504 15.201 5.275 1.00 32.12 191 ASN A N 1
ATOM 1485 C CA . ASN A 1 191 ? -20.392 15.057 6.428 1.00 32.12 191 ASN A CA 1
ATOM 1486 C C . ASN A 1 191 ? -20.020 16.079 7.516 1.00 32.12 191 ASN A C 1
ATOM 1488 O O . ASN A 1 191 ? -19.006 15.953 8.205 1.00 32.12 191 ASN A O 1
ATOM 1492 N N . GLU A 1 192 ? -20.833 17.127 7.627 1.00 42.44 192 GLU A N 1
ATOM 1493 C CA . GLU A 1 192 ? -20.858 18.020 8.780 1.00 42.44 192 GLU A CA 1
ATOM 1494 C C . GLU A 1 192 ? -21.542 17.295 9.944 1.00 42.44 192 GLU A C 1
ATOM 1496 O O . GLU A 1 192 ? -22.751 17.090 9.928 1.00 42.44 192 GLU A O 1
ATOM 1501 N N . GLU A 1 193 ? -20.798 16.960 10.998 1.00 35.44 193 GLU A N 1
ATOM 1502 C CA . GLU A 1 193 ? -21.402 16.667 12.300 1.00 35.44 193 GLU A CA 1
ATOM 1503 C C . GLU A 1 193 ? -20.607 17.349 13.423 1.00 35.44 193 GLU A C 1
ATOM 1505 O O . GLU A 1 193 ? -19.638 16.842 13.979 1.00 35.44 193 GLU A O 1
ATOM 1510 N N . LYS A 1 194 ? -21.010 18.597 13.680 1.00 35.44 194 LYS A N 1
ATOM 1511 C CA . LYS A 1 194 ? -21.258 19.194 15.001 1.00 35.44 194 LYS A CA 1
ATOM 1512 C C . LYS A 1 194 ? -20.399 18.664 16.168 1.00 35.44 194 LYS A C 1
ATOM 1514 O O . LYS A 1 194 ? -20.819 17.794 16.924 1.00 35.44 194 LYS A O 1
ATOM 1519 N N . ILE A 1 195 ? -19.251 19.297 16.405 1.00 36.16 195 ILE A N 1
ATOM 1520 C CA . ILE A 1 195 ? -18.490 19.129 17.652 1.00 36.16 195 ILE A CA 1
ATOM 1521 C C . ILE A 1 195 ? -18.972 20.201 18.640 1.00 36.16 195 ILE A C 1
ATOM 1523 O O . ILE A 1 195 ? -18.710 21.389 18.460 1.00 36.16 195 ILE A O 1
ATOM 1527 N N . SER A 1 196 ? -19.736 19.781 19.652 1.00 32.97 196 SER A N 1
ATOM 1528 C CA . SER A 1 196 ? -19.979 20.559 20.876 1.00 32.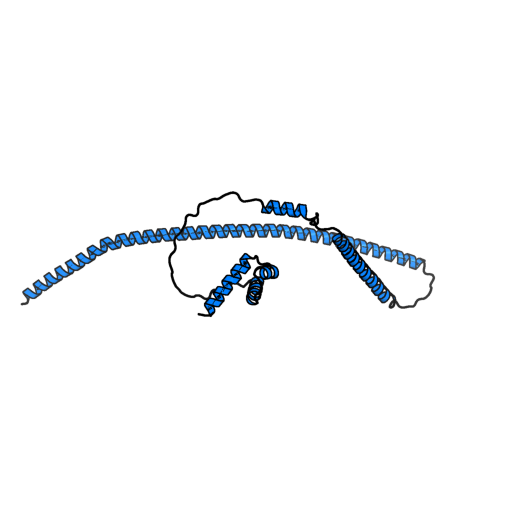97 196 SER A CA 1
ATOM 1529 C C . SER A 1 196 ? -18.886 20.273 21.919 1.00 32.97 196 SER A C 1
ATOM 1531 O O . SER A 1 196 ? -18.236 19.231 21.823 1.00 32.97 196 SER A O 1
ATOM 1533 N N . PRO A 1 197 ? -18.648 21.197 22.868 1.00 45.88 197 PRO A N 1
ATOM 1534 C CA . PRO A 1 197 ? -17.399 21.289 23.623 1.00 45.88 197 PRO A CA 1
ATOM 1535 C C . PRO A 1 197 ? -17.392 20.472 24.929 1.00 45.88 197 PRO A C 1
ATOM 1537 O O . PRO A 1 197 ? -18.421 20.405 25.592 1.00 45.88 197 PRO A O 1
ATOM 1540 N N . GLU A 1 198 ? -16.192 19.977 25.288 1.00 39.94 198 GLU A N 1
ATOM 1541 C CA . GLU A 1 198 ? -15.677 19.642 26.645 1.00 39.94 198 GLU A CA 1
ATOM 1542 C C . GLU A 1 198 ? -16.416 18.569 27.494 1.00 39.94 198 GLU A C 1
ATOM 1544 O O . GLU A 1 198 ? -17.590 18.305 27.245 1.00 39.94 198 GLU A O 1
ATOM 1549 N N . PRO A 1 199 ? -15.761 17.880 28.470 1.00 42.59 199 PRO A N 1
ATOM 1550 C CA . PRO A 1 199 ? -14.807 18.435 29.439 1.00 42.59 199 PRO A CA 1
ATOM 1551 C C . PRO A 1 199 ? -13.514 17.638 29.700 1.00 42.59 199 PRO A C 1
ATOM 1553 O O . PRO A 1 199 ? -13.320 16.504 29.261 1.00 42.59 199 PRO A O 1
ATOM 1556 N N . GLU A 1 200 ? -12.636 18.330 30.422 1.00 44.38 200 GLU A N 1
ATOM 1557 C CA . GLU A 1 200 ? -11.410 17.900 31.091 1.00 44.38 200 GLU A CA 1
ATOM 1558 C C . GLU A 1 200 ? -11.610 16.731 32.086 1.00 44.38 200 GLU A C 1
ATOM 1560 O O . GLU A 1 200 ? -12.736 16.356 32.406 1.00 44.38 200 GLU A O 1
ATOM 1565 N N . GLU A 1 201 ? -10.472 16.255 32.621 1.00 36.50 201 GLU A N 1
ATOM 1566 C CA . GLU A 1 201 ? -10.282 15.303 33.738 1.00 36.50 201 GLU A CA 1
ATOM 1567 C C . GLU A 1 201 ? -10.291 13.809 33.317 1.00 36.50 201 GLU A C 1
ATOM 1569 O O . GLU A 1 201 ? -11.137 13.346 32.567 1.00 36.50 201 GLU A O 1
ATOM 1574 N N . GLU A 1 202 ? -9.338 12.944 33.682 1.00 36.22 202 GLU A N 1
ATOM 1575 C CA . GLU A 1 202 ? -8.555 12.877 34.913 1.00 36.22 202 GLU A CA 1
ATOM 1576 C C . GLU A 1 202 ? -7.359 11.904 34.748 1.00 36.22 202 GLU A C 1
ATOM 1578 O O . GLU A 1 202 ? -7.394 10.940 33.976 1.00 36.22 202 GLU A O 1
ATOM 1583 N N . GLU A 1 203 ? -6.287 12.155 35.501 1.00 45.16 203 GLU A N 1
ATOM 1584 C CA . GLU A 1 203 ? -5.074 11.340 35.610 1.00 45.16 203 GLU A CA 1
ATOM 1585 C C . GLU A 1 203 ? -5.342 9.882 36.025 1.00 45.16 203 GLU A C 1
ATOM 1587 O O . GLU A 1 203 ? -5.976 9.635 37.049 1.00 45.16 203 GLU A O 1
ATOM 1592 N N . LYS A 1 204 ? -4.680 8.909 35.374 1.00 38.38 204 LYS A N 1
ATOM 1593 C CA . LYS A 1 204 ? -4.237 7.677 36.058 1.00 38.38 204 LYS A CA 1
ATOM 1594 C C . LYS A 1 204 ? -2.811 7.290 35.670 1.00 38.38 204 LYS A C 1
ATOM 1596 O O . LYS A 1 204 ? -2.483 7.055 34.510 1.00 38.38 204 LYS A O 1
ATOM 1601 N N . LYS A 1 205 ? -1.966 7.245 36.703 1.00 36.00 205 LYS A N 1
ATOM 1602 C CA . LYS A 1 205 ? -0.558 6.838 36.714 1.00 36.00 205 LYS A CA 1
ATOM 1603 C C . LYS A 1 205 ? -0.379 5.317 36.589 1.00 36.00 205 LYS A C 1
ATOM 1605 O O . LYS A 1 205 ? -1.024 4.570 37.316 1.00 36.00 205 LYS A O 1
ATOM 1610 N N . ALA A 1 206 ? 0.679 4.973 35.844 1.00 37.47 206 ALA A N 1
ATOM 1611 C CA . ALA A 1 206 ? 1.593 3.823 35.975 1.00 37.47 206 ALA A CA 1
ATOM 1612 C C . ALA A 1 206 ? 1.128 2.436 35.470 1.00 37.47 206 ALA A C 1
ATOM 1614 O O . ALA A 1 206 ? -0.070 2.173 35.463 1.00 37.47 206 ALA A O 1
ATOM 1615 N N . PRO A 1 207 ? 2.063 1.511 35.126 1.00 44.38 207 PRO A N 1
ATOM 1616 C CA . PRO A 1 207 ? 3.537 1.588 35.173 1.00 44.38 207 PRO A CA 1
ATOM 1617 C C . PRO A 1 207 ? 4.256 1.384 33.820 1.00 44.38 207 PRO A C 1
ATOM 1619 O O . PRO A 1 207 ? 3.683 0.966 32.822 1.00 44.38 207 PRO A O 1
ATOM 1622 N N . ALA A 1 208 ? 5.548 1.716 33.833 1.00 46.66 208 ALA A N 1
ATOM 1623 C CA . ALA A 1 208 ? 6.493 1.652 32.728 1.00 46.66 208 ALA A CA 1
ATOM 1624 C C . ALA A 1 208 ? 6.648 0.249 32.114 1.00 46.66 208 ALA A C 1
ATOM 1626 O O . ALA A 1 208 ? 7.049 -0.690 32.796 1.00 46.66 208 ALA A O 1
ATOM 1627 N N . GLU A 1 209 ? 6.465 0.170 30.797 1.00 37.56 209 GLU A N 1
ATOM 1628 C CA . GLU A 1 209 ? 7.056 -0.863 29.949 1.00 37.56 209 GLU A CA 1
ATOM 1629 C C . GLU A 1 209 ? 7.967 -0.176 28.918 1.00 37.56 209 GLU A C 1
ATOM 1631 O O . GLU A 1 209 ? 7.605 0.890 28.397 1.00 37.56 209 GLU A O 1
ATOM 1636 N N . PRO A 1 210 ? 9.165 -0.718 28.637 1.00 43.00 210 PRO A N 1
ATOM 1637 C CA . PRO A 1 210 ? 10.051 -0.161 27.627 1.00 43.00 210 PRO A CA 1
ATOM 1638 C C . PRO A 1 210 ? 9.362 -0.289 26.269 1.00 43.00 210 PRO A C 1
ATOM 1640 O O . PRO A 1 210 ? 9.201 -1.382 25.735 1.00 43.00 210 PRO A O 1
ATOM 1643 N N . ARG A 1 211 ? 8.914 0.847 25.727 1.00 42.25 211 ARG A N 1
ATOM 1644 C CA . ARG A 1 211 ? 8.341 0.926 24.384 1.00 42.25 211 ARG A CA 1
ATOM 1645 C C . ARG A 1 211 ? 9.386 0.424 23.400 1.00 42.25 211 ARG A C 1
ATOM 1647 O O . ARG A 1 211 ? 10.401 1.084 23.197 1.00 42.25 211 ARG A O 1
ATOM 1654 N N . GLU A 1 212 ? 9.118 -0.732 22.807 1.00 42.41 212 GLU A N 1
ATOM 1655 C CA . GLU A 1 212 ? 9.878 -1.253 21.682 1.00 42.41 212 GLU A CA 1
ATOM 1656 C C . GLU A 1 212 ? 9.962 -0.166 20.605 1.00 42.41 212 GLU A C 1
ATOM 1658 O O . GLU A 1 212 ? 8.956 0.309 20.064 1.00 42.41 212 GLU A O 1
ATOM 1663 N N . GLU A 1 213 ? 11.188 0.288 20.362 1.00 45.09 213 GLU A N 1
ATOM 1664 C CA . GLU A 1 213 ? 11.522 1.266 19.343 1.00 45.09 213 GLU A CA 1
ATOM 1665 C C . GLU A 1 213 ? 11.112 0.693 17.983 1.00 45.09 213 GLU A C 1
ATOM 1667 O O . GLU A 1 213 ? 11.791 -0.157 17.407 1.00 45.09 213 GLU A O 1
ATOM 1672 N N . LYS A 1 214 ? 9.980 1.166 17.443 1.00 48.28 214 LYS A N 1
ATOM 1673 C CA . LYS A 1 214 ? 9.693 1.021 16.012 1.00 48.28 214 LYS A CA 1
ATOM 1674 C C . LYS A 1 214 ? 10.935 1.493 15.253 1.00 48.28 214 LYS A C 1
ATOM 1676 O O . LYS A 1 214 ? 11.449 2.559 15.607 1.00 48.28 214 LYS A O 1
ATOM 1681 N N . PRO A 1 215 ? 11.405 0.758 14.227 1.00 46.97 215 PRO A N 1
ATOM 1682 C CA . PRO A 1 215 ? 12.600 1.139 13.494 1.00 46.97 215 PRO A CA 1
ATOM 1683 C C . PRO A 1 215 ? 12.401 2.563 12.991 1.00 46.97 215 PRO A C 1
ATOM 1685 O O . PRO A 1 215 ? 11.508 2.842 12.187 1.00 46.97 215 PRO A O 1
ATOM 1688 N N . ILE A 1 216 ? 13.185 3.479 13.554 1.00 59.03 216 ILE A N 1
ATOM 1689 C CA . ILE A 1 216 ? 13.177 4.883 13.180 1.00 59.03 216 ILE A CA 1
ATOM 1690 C C . ILE A 1 216 ? 13.498 4.878 11.690 1.00 59.03 216 ILE A C 1
ATOM 1692 O O . ILE A 1 216 ? 14.591 4.469 11.300 1.00 59.03 216 ILE A O 1
ATOM 1696 N N . SER A 1 217 ? 12.524 5.262 10.858 1.00 70.50 217 SER A N 1
ATOM 1697 C CA . SER A 1 217 ? 12.740 5.409 9.419 1.00 70.50 217 SER A CA 1
ATOM 1698 C C . SER A 1 217 ? 14.057 6.168 9.210 1.00 70.50 217 SER A C 1
ATOM 1700 O O . SER A 1 217 ? 14.284 7.154 9.919 1.00 70.50 217 SER A O 1
ATOM 1702 N N . PRO A 1 218 ? 14.948 5.744 8.298 1.00 76.81 218 PRO A N 1
ATOM 1703 C CA . PRO A 1 218 ? 16.265 6.368 8.128 1.00 76.81 218 PRO A CA 1
ATOM 1704 C C . PRO A 1 218 ? 16.167 7.892 7.942 1.00 76.81 218 PRO A C 1
ATOM 1706 O O . PRO A 1 218 ? 17.001 8.646 8.446 1.00 76.81 218 PRO A O 1
ATOM 1709 N N . ASN A 1 219 ? 15.074 8.360 7.332 1.00 82.94 219 ASN A N 1
ATOM 1710 C CA . ASN A 1 219 ? 14.773 9.780 7.179 1.00 82.94 219 ASN A CA 1
ATOM 1711 C C . ASN A 1 219 ? 14.426 10.454 8.518 1.00 82.94 219 ASN A C 1
ATOM 1713 O O . ASN A 1 219 ? 14.896 11.558 8.777 1.00 82.94 219 ASN A O 1
ATOM 1717 N N . ALA A 1 220 ? 13.679 9.789 9.405 1.00 84.50 220 ALA A N 1
ATOM 1718 C CA . ALA A 1 220 ? 13.364 10.278 10.751 1.00 84.50 220 ALA A CA 1
ATOM 1719 C C . ALA A 1 220 ? 14.617 10.407 11.632 1.00 84.50 220 ALA A C 1
ATOM 1721 O O . ALA A 1 220 ? 14.743 11.382 12.372 1.00 84.50 220 ALA A O 1
ATOM 1722 N N . ALA A 1 221 ? 15.578 9.487 11.510 1.00 86.44 221 ALA A N 1
ATOM 1723 C CA . ALA A 1 221 ? 16.864 9.594 12.200 1.00 86.44 221 ALA A CA 1
ATOM 1724 C C . ALA A 1 221 ? 17.678 10.794 11.681 1.00 86.44 221 ALA A C 1
ATOM 1726 O O . ALA A 1 221 ? 18.186 11.588 12.477 1.00 86.44 221 ALA A O 1
ATOM 1727 N N . LYS A 1 222 ? 17.724 10.980 10.353 1.00 88.12 222 LYS A N 1
ATOM 1728 C CA . LYS A 1 222 ? 18.369 12.136 9.710 1.00 88.12 222 LYS A CA 1
ATOM 1729 C C . LYS A 1 222 ? 17.717 13.459 10.134 1.00 88.12 222 LYS A C 1
ATOM 1731 O O . LYS A 1 222 ? 18.427 14.391 10.498 1.00 88.12 222 LYS A O 1
ATOM 1736 N N . ALA A 1 223 ? 16.386 13.540 10.187 1.00 89.12 223 ALA A N 1
ATOM 1737 C CA . ALA A 1 223 ? 15.697 14.743 10.665 1.00 89.12 223 ALA A CA 1
ATOM 1738 C C . ALA A 1 223 ? 15.947 15.022 12.142 1.00 89.12 223 ALA A C 1
ATOM 1740 O O . ALA A 1 223 ? 16.199 16.165 12.510 1.00 89.12 223 ALA A O 1
ATOM 1741 N N . LYS A 1 224 ? 15.918 13.990 12.996 1.00 86.75 224 LYS A N 1
ATOM 1742 C CA . LYS A 1 224 ? 16.248 14.147 14.418 1.00 86.75 224 LYS A CA 1
ATOM 1743 C C . LYS A 1 224 ? 17.666 14.706 14.597 1.00 86.75 224 LYS A C 1
ATOM 1745 O O . LYS A 1 224 ? 17.869 15.543 15.475 1.00 86.75 224 LYS A O 1
ATOM 1750 N N . ALA A 1 225 ? 18.625 14.284 13.770 1.00 88.62 225 ALA A N 1
ATOM 1751 C CA . ALA A 1 225 ? 19.983 14.824 13.780 1.00 88.62 225 ALA A CA 1
ATOM 1752 C C . ALA A 1 225 ? 20.027 16.298 13.336 1.00 88.62 225 ALA A C 1
ATOM 1754 O O . ALA A 1 225 ? 20.612 17.120 14.038 1.00 88.62 225 ALA A O 1
ATOM 1755 N N . LEU A 1 226 ? 19.349 16.645 12.236 1.00 89.75 226 LEU A N 1
ATOM 1756 C CA . LEU A 1 226 ? 19.308 18.013 11.703 1.00 89.75 226 LEU A CA 1
ATOM 1757 C C . LEU A 1 226 ? 18.655 19.005 12.677 1.00 89.75 226 LEU A C 1
ATOM 1759 O O . LEU A 1 226 ? 19.223 20.063 12.961 1.00 89.75 226 LEU A O 1
ATOM 1763 N N . LEU A 1 227 ? 17.527 18.621 13.278 1.00 89.19 227 LEU A N 1
ATOM 1764 C CA . LEU A 1 227 ? 16.845 19.420 14.299 1.00 89.19 227 LEU A CA 1
ATOM 1765 C C . LEU A 1 227 ? 17.720 19.637 15.538 1.00 89.19 227 LEU A C 1
ATOM 1767 O O . LEU A 1 227 ? 17.729 20.728 16.104 1.00 89.19 227 LEU A O 1
ATOM 1771 N N . ARG A 1 228 ? 18.498 18.625 15.945 1.00 86.25 228 ARG A N 1
ATOM 1772 C CA . ARG A 1 228 ? 19.463 18.753 17.051 1.00 86.25 228 ARG A CA 1
ATOM 1773 C C . ARG A 1 228 ? 20.629 19.674 16.720 1.00 86.25 228 ARG A C 1
ATOM 1775 O O . ARG A 1 228 ? 21.108 20.368 17.608 1.00 86.25 228 ARG A O 1
ATOM 1782 N N . SER A 1 229 ? 21.066 19.702 15.465 1.00 87.56 229 SER A N 1
ATOM 1783 C CA . SER A 1 229 ? 22.087 20.646 15.001 1.00 87.56 229 SER A CA 1
ATOM 1784 C C . SER A 1 229 ? 21.568 22.074 14.777 1.00 87.56 229 SER A C 1
ATOM 1786 O O . SER A 1 229 ? 22.344 22.932 14.373 1.00 87.56 229 SER A O 1
ATOM 1788 N N . GLY A 1 230 ? 20.289 22.352 15.064 1.00 84.12 230 GLY A N 1
ATOM 1789 C CA . GLY A 1 230 ? 19.722 23.704 15.029 1.00 84.12 230 GLY A CA 1
ATOM 1790 C C . GLY A 1 230 ? 19.189 24.154 13.666 1.00 84.12 230 GLY A C 1
ATOM 1791 O O . GLY A 1 230 ? 18.939 25.343 13.487 1.00 84.12 230 GLY A O 1
ATOM 1792 N N . TYR A 1 231 ? 18.999 23.234 12.715 1.00 88.31 231 TYR A N 1
ATOM 1793 C CA . TYR A 1 231 ? 18.384 23.559 11.423 1.00 88.31 231 TYR A CA 1
ATOM 1794 C C . TYR A 1 231 ? 16.886 23.855 11.572 1.00 88.31 231 TYR A C 1
ATOM 1796 O O . TYR A 1 231 ? 16.216 23.331 12.468 1.00 88.31 231 TYR A O 1
ATOM 1804 N N . SER A 1 232 ? 16.360 24.694 10.674 1.00 89.38 232 SER A N 1
ATOM 1805 C CA . SER A 1 232 ? 14.940 25.052 10.644 1.00 89.38 232 SER A CA 1
ATOM 1806 C C . SER A 1 232 ? 14.058 23.849 10.277 1.00 89.38 232 SER A C 1
ATOM 1808 O O . SER A 1 232 ? 14.521 22.838 9.730 1.00 89.38 232 SER A O 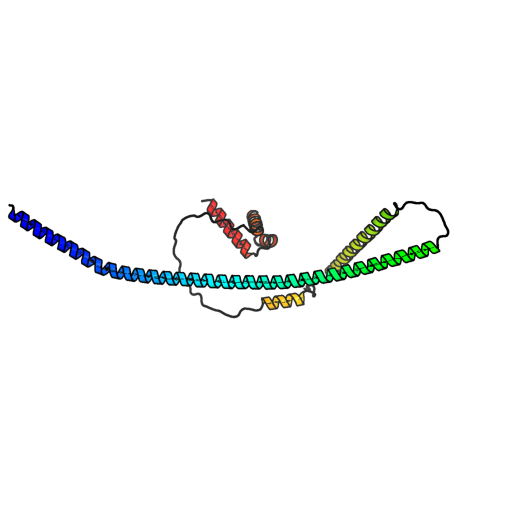1
ATOM 1810 N N . VAL A 1 233 ? 12.765 23.945 10.594 1.00 86.25 233 VAL A N 1
ATOM 1811 C CA . VAL A 1 233 ? 11.780 22.893 10.291 1.00 86.25 233 VAL A CA 1
ATOM 1812 C C . VAL A 1 233 ? 11.635 22.738 8.774 1.00 86.25 233 VAL A C 1
ATOM 1814 O O . VAL A 1 233 ? 11.498 21.628 8.266 1.00 86.25 233 VAL A O 1
ATOM 1817 N N . GLU A 1 234 ? 11.720 23.849 8.052 1.00 88.94 234 GLU A N 1
ATOM 1818 C CA . GLU A 1 234 ? 11.602 23.961 6.605 1.00 88.94 234 GLU A CA 1
ATOM 1819 C C . GLU A 1 234 ? 12.801 23.341 5.879 1.00 88.94 234 GLU A C 1
ATOM 1821 O O . GLU A 1 234 ? 12.619 22.540 4.959 1.00 88.94 234 GLU A O 1
ATOM 1826 N N . ASP A 1 235 ? 14.019 23.641 6.331 1.00 87.56 235 ASP A N 1
ATOM 1827 C CA . ASP A 1 235 ? 15.240 23.093 5.732 1.00 87.56 235 ASP A CA 1
ATOM 1828 C C . ASP A 1 235 ? 15.359 21.594 6.007 1.00 87.56 235 ASP A C 1
ATOM 1830 O O . ASP A 1 235 ? 15.701 20.809 5.122 1.00 87.56 235 ASP A O 1
ATOM 1834 N N . THR A 1 236 ? 14.982 21.167 7.215 1.00 88.31 236 THR A N 1
ATOM 1835 C CA . THR A 1 236 ? 14.967 19.747 7.579 1.00 88.31 236 THR A CA 1
ATOM 1836 C C . THR A 1 236 ? 13.926 18.972 6.769 1.00 88.31 236 THR A C 1
ATOM 1838 O O . THR A 1 236 ? 14.198 17.856 6.321 1.00 88.31 236 THR A O 1
ATOM 1841 N N . ALA A 1 237 ? 12.745 19.553 6.542 1.00 87.6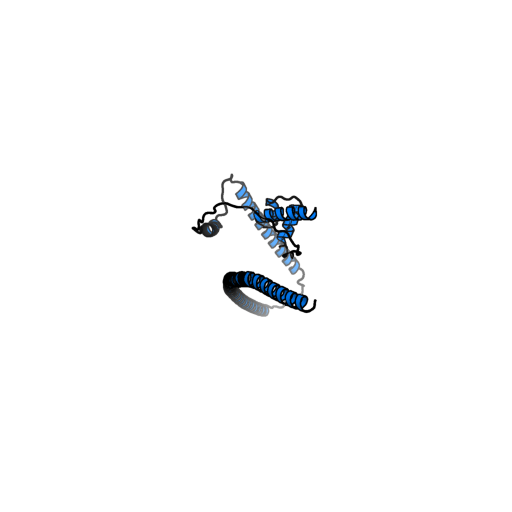9 237 ALA A N 1
ATOM 1842 C CA . ALA A 1 237 ? 11.701 18.963 5.705 1.00 87.69 237 ALA A CA 1
ATOM 1843 C C . ALA A 1 237 ? 12.182 18.772 4.260 1.00 87.69 237 ALA A C 1
ATOM 1845 O O . ALA A 1 237 ? 12.006 17.700 3.679 1.00 87.69 237 ALA A O 1
ATOM 1846 N N . ARG A 1 238 ? 12.868 19.779 3.709 1.00 86.75 238 ARG A N 1
ATOM 1847 C CA . ARG A 1 238 ? 13.438 19.732 2.359 1.00 86.75 238 ARG A CA 1
ATOM 1848 C C . ARG A 1 238 ? 14.557 18.693 2.227 1.00 86.75 238 ARG A C 1
ATOM 1850 O O . ARG A 1 238 ? 14.580 17.951 1.253 1.00 86.75 238 ARG A O 1
ATOM 1857 N N . GLU A 1 239 ? 15.438 18.604 3.220 1.00 85.44 239 GLU A N 1
ATOM 1858 C CA . GLU A 1 239 ? 16.618 17.721 3.226 1.00 85.44 239 GLU A CA 1
ATOM 1859 C C . GLU A 1 239 ? 16.289 16.240 3.505 1.00 85.44 239 GLU A C 1
ATOM 1861 O O . GLU A 1 239 ? 17.079 15.332 3.212 1.00 85.44 239 GLU A O 1
ATOM 1866 N N . THR A 1 240 ? 15.126 15.976 4.104 1.00 85.38 240 THR A N 1
ATOM 1867 C CA . THR A 1 240 ? 14.676 14.619 4.459 1.00 85.38 240 THR A CA 1
ATOM 1868 C C . THR A 1 240 ? 13.454 14.147 3.678 1.00 85.38 240 THR A C 1
ATOM 1870 O O . THR A 1 240 ? 13.072 12.982 3.795 1.00 85.38 240 THR A O 1
ATOM 1873 N N . GLY A 1 241 ? 12.837 15.032 2.889 1.00 85.50 241 GLY A N 1
ATOM 1874 C CA . GLY A 1 241 ? 11.602 14.759 2.154 1.00 85.50 241 GLY A CA 1
ATOM 1875 C C . GLY A 1 241 ? 10.383 14.528 3.053 1.00 85.50 241 GLY A C 1
ATOM 1876 O O . GLY A 1 241 ? 9.361 14.033 2.583 1.00 85.50 241 GLY A O 1
ATOM 1877 N N . MET A 1 242 ? 10.477 14.840 4.348 1.00 83.00 242 MET A N 1
ATOM 1878 C CA . MET A 1 242 ? 9.361 14.721 5.283 1.00 83.00 242 MET A CA 1
ATOM 1879 C C . MET A 1 242 ? 8.563 16.019 5.322 1.00 83.00 242 MET A C 1
ATOM 1881 O O . MET A 1 242 ? 9.130 17.105 5.365 1.00 83.00 242 MET A O 1
ATOM 1885 N N . GLY A 1 243 ? 7.233 15.913 5.326 1.00 86.88 243 GLY A N 1
ATOM 1886 C CA . GLY A 1 243 ? 6.360 17.084 5.393 1.00 86.88 243 GLY A CA 1
ATOM 1887 C C . GLY A 1 243 ? 6.605 17.922 6.653 1.00 86.88 243 GLY A C 1
ATOM 1888 O O . GLY A 1 243 ? 6.956 17.389 7.707 1.00 86.88 243 GLY A O 1
ATOM 1889 N N . ARG A 1 244 ? 6.363 19.235 6.558 1.00 85.75 244 ARG A N 1
ATOM 1890 C CA . ARG A 1 244 ? 6.550 20.212 7.649 1.00 85.75 244 ARG A CA 1
ATOM 1891 C C . ARG A 1 244 ? 5.939 19.745 8.979 1.00 85.75 244 ARG A C 1
ATOM 1893 O O . ARG A 1 244 ? 6.615 19.787 10.000 1.00 85.75 244 ARG A O 1
ATOM 1900 N N . GLY A 1 245 ? 4.715 19.209 8.946 1.00 86.25 245 GLY A N 1
ATOM 1901 C CA . GLY A 1 245 ? 4.035 18.689 10.139 1.00 86.25 245 GLY A CA 1
ATOM 1902 C C . GLY A 1 245 ? 4.694 17.446 10.753 1.00 86.25 245 GLY A C 1
ATOM 1903 O O . GLY A 1 245 ? 4.692 17.285 11.968 1.00 86.25 245 GLY A O 1
ATOM 1904 N N . ALA A 1 246 ? 5.329 16.590 9.946 1.00 87.94 246 ALA A N 1
ATOM 1905 C CA . ALA A 1 246 ? 6.066 15.430 10.455 1.00 87.94 246 ALA A CA 1
ATOM 1906 C C . ALA A 1 246 ? 7.370 15.851 11.152 1.00 87.94 246 ALA A C 1
ATOM 1908 O O . ALA A 1 246 ? 7.731 15.290 12.185 1.00 87.94 246 ALA A O 1
ATOM 1909 N N . ILE A 1 247 ? 8.056 16.868 10.623 1.00 91.31 247 ILE A N 1
ATOM 1910 C CA . ILE A 1 247 ? 9.248 17.446 11.258 1.00 91.31 247 ILE A CA 1
ATOM 1911 C C . ILE A 1 247 ? 8.887 18.179 12.552 1.00 91.31 247 ILE A C 1
ATOM 1913 O O . ILE A 1 247 ? 9.609 18.067 13.541 1.00 91.31 247 ILE A O 1
ATOM 1917 N N . GLU A 1 248 ? 7.764 18.895 12.572 1.00 90.12 248 GLU A N 1
ATOM 1918 C CA . GLU A 1 248 ? 7.266 19.583 13.764 1.00 90.12 248 GLU A CA 1
ATOM 1919 C C . GLU A 1 248 ? 6.910 18.596 14.882 1.00 90.12 248 GLU A C 1
ATOM 1921 O O . GLU A 1 248 ? 7.344 18.776 16.022 1.00 90.12 248 GLU A O 1
ATOM 1926 N N . LEU A 1 249 ? 6.263 17.480 14.535 1.00 90.38 249 LEU A N 1
ATOM 1927 C CA . LEU A 1 249 ? 6.022 16.384 15.468 1.00 90.38 249 LEU A CA 1
ATOM 1928 C C . LEU A 1 249 ? 7.335 15.781 15.989 1.00 90.38 249 LEU A C 1
ATOM 1930 O O . LEU A 1 249 ? 7.486 15.570 17.190 1.00 90.38 249 LEU A O 1
ATOM 1934 N N . LEU A 1 250 ? 8.321 15.542 15.116 1.00 88.94 250 LEU A N 1
ATOM 1935 C CA . LEU A 1 250 ? 9.637 15.043 15.534 1.00 88.94 250 LEU A CA 1
ATOM 1936 C C . LEU A 1 250 ? 10.366 16.025 16.456 1.00 88.94 250 LEU A C 1
ATOM 1938 O O . LEU A 1 250 ? 11.058 15.590 17.377 1.00 88.94 250 LEU A O 1
ATOM 1942 N N . ARG A 1 251 ? 10.209 17.333 16.238 1.00 88.06 251 ARG A N 1
ATOM 1943 C CA . ARG A 1 251 ? 10.759 18.380 17.105 1.00 88.06 251 ARG A CA 1
ATOM 1944 C C . ARG A 1 251 ? 10.098 18.359 18.479 1.00 88.06 251 ARG A C 1
ATOM 1946 O O . ARG A 1 251 ? 10.802 18.445 19.483 1.00 88.06 251 ARG A O 1
ATOM 1953 N N . GLU A 1 252 ? 8.778 18.221 18.528 1.00 87.81 252 GLU A N 1
ATOM 1954 C CA . GLU A 1 252 ? 8.032 18.157 19.783 1.00 87.81 252 GLU A CA 1
ATOM 1955 C C . GLU A 1 252 ? 8.351 16.880 20.568 1.00 87.81 252 GLU A C 1
ATOM 1957 O O . GLU A 1 252 ? 8.631 16.942 21.765 1.00 87.81 252 GLU A O 1
ATOM 1962 N N . MET A 1 253 ? 8.412 15.733 19.888 1.00 85.25 253 MET A N 1
ATOM 1963 C CA . MET A 1 253 ? 8.835 14.471 20.493 1.00 85.25 253 MET A CA 1
ATOM 1964 C C . MET A 1 253 ? 10.264 14.556 21.029 1.00 85.25 253 MET A C 1
ATOM 1966 O O . MET A 1 253 ? 10.514 14.117 22.142 1.00 85.25 253 MET A O 1
ATOM 1970 N N . ASN A 1 254 ? 11.196 15.157 20.282 1.00 83.50 254 ASN A N 1
ATOM 1971 C CA . ASN A 1 254 ? 12.579 15.331 20.735 1.00 83.50 254 ASN A CA 1
ATOM 1972 C C . ASN A 1 254 ? 12.662 16.254 21.959 1.00 83.50 254 ASN A C 1
ATOM 1974 O O . ASN A 1 254 ? 13.395 15.960 22.895 1.00 83.50 254 ASN A O 1
ATOM 1978 N N . ARG A 1 255 ? 11.870 17.333 21.989 1.00 85.50 255 ARG A N 1
ATOM 1979 C CA . ARG A 1 255 ? 11.784 18.222 23.154 1.00 85.50 255 ARG A CA 1
ATOM 1980 C C . ARG A 1 255 ? 11.305 17.467 24.397 1.00 85.50 255 ARG A C 1
ATOM 1982 O O . ARG A 1 255 ? 11.972 17.528 25.420 1.00 85.50 255 ARG A O 1
ATOM 1989 N N . ARG A 1 256 ? 10.228 16.685 24.273 1.00 84.00 256 ARG A N 1
ATOM 1990 C CA . ARG A 1 256 ? 9.706 15.844 25.365 1.00 84.00 256 ARG A CA 1
ATOM 1991 C C . ARG A 1 256 ? 10.707 14.755 25.789 1.00 84.00 256 ARG A C 1
ATOM 1993 O O . ARG A 1 256 ? 10.937 14.578 26.975 1.00 84.00 256 ARG A O 1
ATOM 2000 N N . GLU A 1 257 ? 11.374 14.094 24.836 1.00 79.88 257 GLU A N 1
ATOM 2001 C CA . GLU A 1 257 ? 12.429 13.095 25.099 1.00 79.88 257 GLU A CA 1
ATOM 2002 C C . GLU A 1 257 ? 13.637 13.688 25.854 1.00 79.88 257 GLU A C 1
ATOM 2004 O O . GLU A 1 257 ? 14.300 12.983 26.617 1.00 79.88 257 GLU A O 1
ATOM 2009 N N . LEU A 1 258 ? 13.972 14.961 25.613 1.00 75.25 258 LEU A N 1
ATOM 2010 C CA . LEU A 1 258 ? 15.042 15.663 26.326 1.00 75.25 258 LEU A CA 1
ATOM 2011 C C . LEU A 1 258 ? 14.616 16.050 27.745 1.00 75.25 258 LEU A C 1
ATOM 2013 O O . LEU A 1 258 ? 15.417 15.891 28.665 1.00 75.25 258 LEU A O 1
ATOM 2017 N N . ASP A 1 259 ? 13.378 16.511 27.915 1.00 75.88 259 ASP A N 1
ATOM 2018 C CA . ASP A 1 259 ? 12.821 16.893 29.215 1.00 75.88 259 ASP A CA 1
ATOM 2019 C C . ASP A 1 259 ? 12.663 15.667 30.139 1.00 75.88 259 ASP A C 1
ATOM 2021 O O . ASP A 1 259 ? 13.012 15.727 31.319 1.00 75.88 259 ASP A O 1
ATOM 2025 N N . ASP A 1 260 ? 12.243 14.522 29.590 1.00 74.44 260 ASP A N 1
ATOM 2026 C CA . ASP A 1 260 ? 12.115 13.253 30.322 1.00 74.44 260 ASP A CA 1
ATOM 2027 C C . ASP A 1 260 ? 13.473 12.669 30.754 1.00 74.44 260 ASP A C 1
ATOM 2029 O O . ASP A 1 260 ? 13.545 11.951 31.746 1.00 74.44 260 ASP A O 1
ATOM 2033 N N . LYS A 1 261 ? 14.565 12.980 30.039 1.00 68.88 261 LYS A N 1
ATOM 2034 C CA . LYS A 1 261 ? 15.932 12.547 30.395 1.00 68.88 261 LYS A CA 1
ATOM 2035 C C . LYS A 1 261 ? 16.611 13.426 31.446 1.00 68.88 261 LYS A C 1
ATOM 2037 O O . LYS A 1 261 ? 17.688 13.063 31.916 1.00 68.88 261 LYS A O 1
ATOM 2042 N N . GLN A 1 262 ? 16.040 14.585 31.764 1.00 56.47 262 GLN A N 1
ATOM 2043 C CA . GLN A 1 262 ? 16.573 15.506 32.773 1.00 56.47 262 GLN A CA 1
ATOM 2044 C C . GLN A 1 262 ? 15.898 15.365 34.147 1.00 56.47 262 GLN A C 1
ATOM 2046 O O . GLN A 1 262 ? 16.320 16.035 35.090 1.00 56.47 262 GLN A O 1
ATOM 2051 N N . ARG A 1 263 ? 14.876 14.511 34.267 1.00 49.91 263 ARG A N 1
ATOM 2052 C CA . ARG A 1 263 ? 14.262 14.107 35.540 1.00 49.91 263 ARG A CA 1
ATOM 2053 C C . ARG A 1 263 ? 14.847 12.796 36.047 1.00 49.91 263 ARG A C 1
ATOM 2055 O O . ARG A 1 263 ? 14.898 12.657 37.288 1.00 49.91 263 ARG A O 1
#

Radius of gyration: 44.62 Å; chains: 1; bounding box: 85×68×149 Å

Organism: Selenomonas ruminantium subsp. lactilytica (strain NBRC 103574 / TAM6421) (NCBI:txid927704)

pLDDT: mean 76.57, std 20.18, range [32.12, 98.56]

Secondary structure (DSSP, 8-state):
-HHHHHHHHHHHHHHHHHHHHHHHHHHHHHHHHHHHHHHHHHHHHHHHHHHHHHHHHHHHHHHHHHHHHHHHHHHHHHHHHHHHHHHHHHHHHHHHHHHHHHHHHHHHHHHHHHHHH---------SSHHHHHHHHHHHHHHHHHHHHHHHHHHHHHHHHHSS-S-----TTSHHHHHHHHHHHS--------------------------------HHHHHHHHHHHTT--HHHHHHHHT--HHHHHHHHHHHHHHHHHT--

Foldseek 3Di:
DVVVVVVVVVVVVVVVVVVVCVVCVVCVVPVVVVVVVVVVVVVVVVVVVVVVVVVVVVVVVVVVVVVVVVVVVVVVVVVVVVVVVVVVVVVVVVVVVVVVVVVVVVVVVVVVVVVVVDPDDDDDDDPPVVVVVVVVVVVVVVVVVVVVVVVVVVVVVVVVVPDPDDDDDPPPCPVVVVVVVVVVPPDDDDDDDDDDDDDDDDDDDDDDDPPDDDPCDPLLVQLLVCVVVPDDLVVSCVVSVNDSVVSVVSNVVVVVVVVVVVD